Protein AF-A0AA85KMZ8-F1 (afdb_monomer_lite)

Radius of gyration: 40.11 Å; chains: 1; bounding box: 88×35×153 Å

Secondary structure (DSSP, 8-state):
-HHHHHHHHHHHHHHHHHHHHHHHHHHHHHHHHHHHHH--TTSHHHHTTTHHHHHHHHHHHHHHHHHHHHHIIIIIHHHHHHHIIIIITTS-TTSHHHHHHHHHHHHHHHHHT--SSSS-TT-TTTTTHHHHH-HHHHHHHHHS-TT---SS-GGGBPBS-S----S-HHHHHT-GGGBS-HHHHHTSS--TT-S--GGG-S-GGG--S--TTB--S-HHHHHHHHHHHHHHHHHHHHHHHHHHHHHHHHHHHHHHHHHHHHHHHHHHHHHHHHHHHHHHHHHHHHHHHHHHHHTTSSSS----

Sequence (304 aa):
MLVIDLDIKIFSVRNYFEDILLLIWKTYFASVIYIWGWSGCFWILYLQRREPYVIVNTFLSVSVCGYMLLLQLENELPTKFTLALTKYYGVNMSLRRNVDITMTVDEIQFKFKCCGTYGQQSSNSSWYIYRKSSVWYLVTQEKASKSQLQYVPESCCVLKDKYFEFNSFTELQLKSDVFLDREICVGYKSLSARDDIAPRIDNPGYITRSNAYLHEQGCVTVVKQDYRQYAIMLAASGTTALVLSIIGLIISFALLSHIEYQQFIRISTEYGSCNITTNTELSARDNISIISKQTSSSDILVKA

InterPro domains:
  IPR008952 Tetraspanin, EC2 domain superfamily [G3DSA:1.10.1450.10] (71-227)
  IPR018499 Tetraspanin/Peripherin [PF00335] (30-257)

pLDDT: mean 75.41, std 17.16, range [37.25, 96.19]

Organism: Trichobilharzia regenti (NCBI:txid157069)

Structure (mmCIF, N/CA/C/O backbone):
data_AF-A0AA85KMZ8-F1
#
_entry.id   AF-A0AA85KMZ8-F1
#
loop_
_atom_site.group_PDB
_atom_site.id
_atom_site.type_symbol
_atom_site.label_atom_id
_atom_site.label_alt_id
_atom_site.label_comp_id
_atom_site.label_asym_id
_atom_site.label_entity_id
_atom_site.label_seq_id
_atom_site.pdbx_PDB_ins_code
_atom_site.Cartn_x
_atom_site.Cartn_y
_atom_site.Cartn_z
_atom_site.occupancy
_atom_site.B_iso_or_equiv
_atom_site.auth_seq_id
_atom_site.auth_comp_id
_atom_site.auth_asym_id
_atom_site.auth_atom_id
_atom_site.pdbx_PDB_model_num
ATOM 1 N N . MET A 1 1 ? 14.773 1.326 5.015 1.00 39.34 1 MET A N 1
ATOM 2 C CA . MET A 1 1 ? 14.153 0.903 6.285 1.00 39.34 1 MET A CA 1
ATOM 3 C C . MET A 1 1 ? 12.666 1.239 6.307 1.00 39.34 1 MET A C 1
ATOM 5 O O . MET A 1 1 ? 11.893 0.316 6.432 1.00 39.34 1 MET A O 1
ATOM 9 N N . LEU A 1 2 ? 12.244 2.485 6.047 1.00 39.34 2 LEU A N 1
ATOM 10 C CA . LEU A 1 2 ? 10.821 2.889 6.073 1.00 39.34 2 LEU A CA 1
ATOM 11 C C . LEU A 1 2 ? 9.892 2.295 4.991 1.00 39.34 2 LEU A C 1
ATOM 13 O O . LEU A 1 2 ? 8.707 2.173 5.249 1.00 39.34 2 LEU A O 1
ATOM 17 N N . VAL A 1 3 ? 10.385 1.949 3.795 1.00 39.00 3 VAL A N 1
ATOM 18 C CA . VAL A 1 3 ? 9.547 1.327 2.740 1.00 39.00 3 VAL A CA 1
ATOM 19 C C . VAL A 1 3 ? 9.343 -0.172 3.005 1.00 39.00 3 VAL A C 1
ATOM 21 O O . VAL A 1 3 ? 8.240 -0.671 2.862 1.00 39.00 3 VAL A O 1
ATOM 24 N N . ILE A 1 4 ? 10.380 -0.844 3.515 1.00 44.09 4 ILE A N 1
ATOM 25 C CA . ILE A 1 4 ? 10.328 -2.235 4.002 1.00 44.09 4 ILE A CA 1
ATOM 26 C C . ILE A 1 4 ? 9.400 -2.334 5.223 1.00 44.09 4 ILE A C 1
ATOM 28 O O . ILE A 1 4 ? 8.631 -3.275 5.359 1.00 44.09 4 ILE A O 1
ATOM 32 N N . ASP A 1 5 ? 9.431 -1.324 6.096 1.00 46.25 5 ASP A N 1
ATOM 33 C CA . ASP A 1 5 ? 8.511 -1.213 7.230 1.00 46.25 5 ASP A CA 1
ATOM 34 C C . ASP A 1 5 ? 7.073 -0.921 6.767 1.00 46.25 5 ASP A C 1
ATOM 36 O O . ASP A 1 5 ? 6.128 -1.315 7.435 1.00 46.25 5 ASP A O 1
ATOM 40 N N . LEU A 1 6 ? 6.885 -0.285 5.602 1.00 46.97 6 LEU A N 1
ATOM 41 C CA . LEU A 1 6 ? 5.566 -0.094 5.001 1.00 46.97 6 LEU A CA 1
ATOM 42 C C . LEU A 1 6 ? 5.000 -1.411 4.471 1.00 46.97 6 LEU A C 1
ATOM 44 O O . LEU A 1 6 ? 3.836 -1.673 4.715 1.00 46.97 6 LEU A O 1
ATOM 48 N N . ASP A 1 7 ? 5.800 -2.247 3.808 1.00 43.62 7 ASP A N 1
ATOM 49 C CA . ASP A 1 7 ? 5.331 -3.548 3.313 1.00 43.62 7 ASP A CA 1
ATOM 50 C C . ASP A 1 7 ? 5.051 -4.518 4.460 1.00 43.62 7 ASP A C 1
ATOM 52 O O . ASP A 1 7 ? 3.959 -5.077 4.541 1.00 43.62 7 ASP A O 1
ATOM 56 N N . ILE A 1 8 ? 5.965 -4.619 5.435 1.00 44.72 8 ILE A N 1
ATOM 57 C CA . ILE A 1 8 ? 5.727 -5.411 6.647 1.00 44.72 8 ILE A CA 1
ATOM 58 C C . ILE A 1 8 ? 4.487 -4.889 7.371 1.00 44.72 8 ILE A C 1
ATOM 60 O O . ILE A 1 8 ? 3.654 -5.695 7.767 1.00 44.72 8 ILE A O 1
ATOM 64 N N . LYS A 1 9 ? 4.293 -3.570 7.503 1.00 45.50 9 LYS A N 1
ATOM 65 C CA . LYS A 1 9 ? 3.089 -3.034 8.150 1.00 45.50 9 LYS A CA 1
ATOM 66 C C . LYS A 1 9 ? 1.837 -3.209 7.305 1.00 45.50 9 LYS A C 1
ATOM 68 O O . LYS A 1 9 ? 0.819 -3.520 7.884 1.00 45.50 9 LYS A O 1
ATOM 73 N N . ILE A 1 10 ? 1.855 -3.063 5.986 1.00 48.31 10 ILE A N 1
ATOM 74 C CA . ILE A 1 10 ? 0.646 -3.106 5.143 1.00 48.31 10 ILE A CA 1
ATOM 75 C C . ILE A 1 10 ? 0.173 -4.549 4.907 1.00 48.31 10 ILE A C 1
ATOM 77 O O . ILE A 1 10 ? -1.033 -4.820 4.937 1.00 48.31 10 ILE A O 1
ATOM 81 N N . PHE A 1 11 ? 1.103 -5.487 4.708 1.00 45.50 11 PHE A N 1
ATOM 82 C CA . 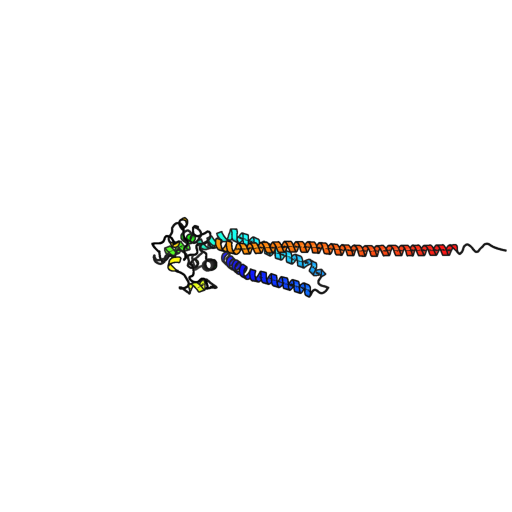PHE A 1 11 ? 0.793 -6.913 4.574 1.00 45.50 11 PHE A CA 1
ATOM 83 C C . PHE A 1 11 ? 0.483 -7.561 5.918 1.00 45.50 11 PHE A C 1
ATOM 85 O O . PHE A 1 11 ? -0.479 -8.329 5.996 1.00 45.50 11 PHE A O 1
ATOM 92 N N . SER A 1 12 ? 1.239 -7.208 6.968 1.00 42.06 12 SER A N 1
ATOM 93 C CA . SER A 1 12 ? 0.866 -7.581 8.331 1.00 42.06 12 SER A CA 1
ATOM 94 C C . SER A 1 12 ? -0.510 -7.010 8.616 1.00 42.06 12 SER A C 1
ATOM 96 O O . SER A 1 12 ? -1.412 -7.790 8.832 1.00 42.06 12 SER A O 1
ATOM 98 N N . VAL A 1 13 ? -0.770 -5.712 8.444 1.00 45.19 13 VAL A N 1
ATOM 99 C CA . VAL A 1 13 ? -2.080 -5.119 8.761 1.00 45.19 13 VAL A CA 1
ATOM 100 C C . VAL A 1 13 ? -3.246 -5.824 8.074 1.00 45.19 13 VAL A C 1
ATOM 102 O O . VAL A 1 13 ? -4.264 -5.939 8.723 1.00 45.19 13 VAL A O 1
ATOM 105 N N . ARG A 1 14 ? -3.163 -6.366 6.851 1.00 49.38 14 ARG A N 1
ATOM 106 C CA . ARG A 1 14 ? -4.312 -7.111 6.291 1.00 49.38 14 ARG A CA 1
ATOM 107 C C . ARG A 1 14 ? -4.566 -8.449 7.003 1.00 49.38 14 ARG A C 1
ATOM 109 O O . ARG A 1 14 ? -5.669 -8.657 7.500 1.00 49.38 14 ARG A O 1
ATOM 116 N N . ASN A 1 15 ? -3.569 -9.332 7.068 1.00 49.62 15 ASN A N 1
ATOM 117 C CA . ASN A 1 15 ? -3.735 -10.655 7.694 1.00 49.62 15 ASN A CA 1
ATOM 118 C C . ASN A 1 15 ? -3.855 -10.534 9.217 1.00 49.62 15 ASN A C 1
ATOM 120 O O . ASN A 1 15 ? -4.739 -11.111 9.830 1.00 49.62 15 ASN A O 1
ATOM 124 N N . TYR A 1 16 ? -3.038 -9.672 9.807 1.00 49.75 16 TYR A N 1
ATOM 125 C CA . TYR A 1 16 ? -3.076 -9.291 11.208 1.00 49.75 16 TYR A CA 1
ATOM 126 C C . TYR A 1 16 ? -4.366 -8.560 11.566 1.00 49.75 16 TYR A C 1
ATOM 128 O O . TYR A 1 16 ? -4.731 -8.633 12.718 1.00 49.75 16 TYR A O 1
ATOM 136 N N . PHE A 1 17 ? -5.082 -7.876 10.662 1.00 54.28 17 PHE A N 1
ATOM 137 C CA . PHE A 1 17 ? -6.385 -7.272 10.984 1.00 54.28 17 PHE A CA 1
ATOM 138 C C . PHE A 1 17 ? -7.527 -8.270 10.902 1.00 54.28 17 PHE A C 1
ATOM 140 O O . PHE A 1 17 ? -8.372 -8.237 11.780 1.00 54.28 17 PHE A O 1
ATOM 147 N N . GLU A 1 18 ? -7.561 -9.165 9.915 1.00 61.62 18 GLU A N 1
ATOM 148 C CA . GLU A 1 18 ? -8.508 -10.289 9.943 1.00 61.62 18 GLU A CA 1
ATOM 149 C C . GLU A 1 18 ? -8.283 -11.104 11.221 1.00 61.62 18 GLU A C 1
ATOM 151 O O . GLU A 1 18 ? -9.211 -11.294 12.004 1.00 61.62 18 GLU A O 1
ATOM 156 N N . ASP A 1 19 ? -7.029 -11.449 11.518 1.00 63.12 19 ASP A N 1
ATOM 157 C CA . ASP A 1 19 ? -6.680 -12.205 12.713 1.00 63.12 19 ASP A CA 1
ATOM 158 C C . ASP A 1 19 ? -6.923 -11.408 13.992 1.00 63.12 19 ASP A C 1
ATOM 160 O O . ASP A 1 19 ? -7.552 -11.942 14.890 1.00 63.12 19 ASP A O 1
ATOM 164 N N . ILE A 1 20 ? -6.516 -10.139 14.104 1.00 56.16 20 ILE A N 1
ATOM 165 C CA . ILE A 1 20 ? -6.761 -9.310 15.297 1.00 56.16 20 ILE A CA 1
ATOM 166 C C . ILE A 1 20 ? -8.225 -8.995 15.459 1.00 56.16 20 ILE A C 1
ATOM 168 O O . ILE A 1 20 ? -8.686 -8.996 16.585 1.00 56.16 20 ILE A O 1
ATOM 172 N N . LEU A 1 21 ? -8.971 -8.680 14.410 1.00 59.12 21 LEU A N 1
ATOM 173 C CA . LEU A 1 21 ? -10.380 -8.356 14.565 1.00 59.12 21 LEU A CA 1
ATOM 174 C C . LEU A 1 21 ? -11.136 -9.607 14.997 1.00 59.12 21 LEU A C 1
ATOM 176 O O . LEU A 1 21 ? -11.967 -9.528 15.890 1.00 59.12 21 LEU A O 1
ATOM 180 N N . LEU A 1 22 ? -10.767 -10.772 14.469 1.00 68.31 22 LEU A N 1
ATOM 181 C CA . LEU A 1 22 ? -11.322 -12.063 14.855 1.00 68.31 22 LEU A CA 1
ATOM 182 C C . LEU A 1 22 ? -10.814 -12.510 16.238 1.00 68.31 22 LEU A C 1
ATOM 184 O O . LEU A 1 22 ? -11.571 -13.123 16.986 1.00 68.31 22 LEU A O 1
ATOM 188 N N . LEU A 1 23 ? -9.591 -12.145 16.635 1.00 60.50 23 LEU A N 1
ATOM 189 C CA . LEU A 1 23 ? -9.022 -12.400 17.961 1.00 60.50 23 LEU A CA 1
ATOM 190 C C . LEU A 1 23 ? -9.593 -11.444 19.003 1.00 60.50 23 LEU A C 1
ATOM 192 O O . LEU A 1 23 ? -9.930 -11.906 20.076 1.00 60.50 23 LEU A O 1
ATOM 196 N N . ILE A 1 24 ? -9.769 -10.157 18.703 1.00 62.31 24 ILE A N 1
ATOM 197 C CA . ILE A 1 24 ? -10.483 -9.164 19.515 1.00 62.31 24 ILE A CA 1
ATOM 198 C C . ILE A 1 24 ? -11.922 -9.615 19.639 1.00 62.31 24 ILE A C 1
ATOM 200 O O . ILE A 1 24 ? -12.428 -9.660 20.743 1.00 62.31 24 ILE A O 1
ATOM 204 N N . TRP A 1 25 ? -12.580 -10.021 18.558 1.00 71.50 25 TRP A N 1
ATOM 205 C CA . TRP A 1 25 ? -13.963 -10.476 18.627 1.00 71.50 25 TRP A CA 1
ATOM 206 C C . TRP A 1 25 ? -14.083 -11.758 19.456 1.00 71.50 25 TRP A C 1
ATOM 208 O O . TRP A 1 25 ? -14.909 -11.814 20.360 1.00 71.50 25 TRP A O 1
ATOM 218 N N . LYS A 1 26 ? -13.202 -12.747 19.249 1.00 73.00 26 LYS A N 1
ATOM 219 C CA . LYS A 1 26 ? -13.158 -13.984 20.048 1.00 73.00 26 LYS A CA 1
ATOM 220 C C . LYS A 1 26 ? -12.777 -13.739 21.502 1.00 73.00 26 LYS A C 1
ATOM 222 O O . LYS A 1 26 ? -13.412 -14.308 22.375 1.00 73.00 26 LYS A O 1
ATOM 227 N N . THR A 1 27 ? -11.765 -12.925 21.781 1.00 65.88 27 THR A N 1
ATOM 228 C CA . THR A 1 27 ? -11.317 -12.621 23.150 1.00 65.88 27 THR A CA 1
ATOM 229 C C . THR A 1 27 ? -12.291 -11.702 23.858 1.00 65.88 27 THR A C 1
ATOM 231 O O . THR A 1 27 ? -12.509 -11.899 25.041 1.00 65.88 27 THR A O 1
ATOM 234 N N . TYR A 1 28 ? -12.939 -10.765 23.169 1.00 70.19 28 TYR A N 1
ATOM 235 C CA . TYR A 1 28 ? -14.000 -9.922 23.713 1.00 70.19 28 TYR A CA 1
ATOM 236 C C . TYR A 1 28 ? -15.243 -10.754 24.020 1.00 70.19 28 TYR A C 1
ATOM 238 O O . TYR A 1 28 ? -15.715 -10.726 25.147 1.00 70.19 28 TYR A O 1
ATOM 246 N N . PHE A 1 29 ? -15.728 -11.583 23.089 1.00 72.25 29 PHE A N 1
ATOM 247 C CA . PHE A 1 29 ? -16.847 -12.485 23.380 1.00 72.25 29 PHE A CA 1
ATOM 248 C C . PHE A 1 29 ? -16.493 -13.501 24.464 1.00 72.25 29 PHE A C 1
ATOM 250 O O . PHE A 1 29 ? -17.286 -13.705 25.377 1.00 72.25 29 PHE A O 1
ATOM 257 N N . ALA A 1 30 ? -15.304 -14.103 24.417 1.00 67.62 30 ALA A N 1
ATOM 258 C CA . ALA A 1 30 ? -14.873 -15.053 25.433 1.00 67.62 30 ALA A CA 1
ATOM 259 C C . ALA A 1 30 ? -14.700 -14.377 26.794 1.00 67.62 30 ALA A C 1
ATOM 261 O O . ALA A 1 30 ? -15.168 -14.927 27.775 1.00 67.62 30 ALA A O 1
ATOM 262 N N . SER A 1 31 ? -14.099 -13.187 26.878 1.00 63.12 31 SER A N 1
ATOM 263 C CA . SER A 1 31 ? -13.927 -12.461 28.144 1.00 63.12 31 SER A CA 1
ATOM 264 C C . SER A 1 31 ? -15.250 -11.938 28.683 1.00 63.12 31 SER A C 1
ATOM 266 O O . SER A 1 31 ? -15.489 -12.085 29.871 1.00 63.12 31 SER A O 1
ATOM 268 N N . VAL A 1 32 ? -16.158 -11.437 27.845 1.00 65.25 32 VAL A N 1
ATOM 269 C CA . VAL A 1 32 ? -17.518 -11.083 28.271 1.00 65.25 32 VAL A CA 1
ATOM 270 C C . VAL A 1 32 ? -18.244 -12.329 28.786 1.00 65.25 32 VAL A C 1
ATOM 272 O O . VAL A 1 32 ? -18.765 -12.311 29.891 1.00 65.25 32 VAL A O 1
ATOM 275 N N . ILE A 1 33 ? -18.202 -13.460 28.083 1.00 67.88 33 ILE A N 1
ATOM 276 C CA . ILE A 1 33 ? -18.842 -14.702 28.554 1.00 67.88 33 ILE A CA 1
ATOM 277 C C . ILE A 1 33 ? -18.176 -15.232 29.841 1.00 67.88 33 ILE A C 1
ATOM 279 O O . ILE A 1 33 ? -18.868 -15.687 30.750 1.00 67.88 33 ILE A O 1
ATOM 283 N N . TYR A 1 34 ? -16.850 -15.141 29.962 1.00 59.72 34 TYR A N 1
ATOM 284 C CA . TYR A 1 34 ? -16.089 -15.663 31.103 1.00 59.72 34 TYR A CA 1
ATOM 285 C C . TYR A 1 34 ? -16.209 -14.768 32.345 1.00 59.72 34 TYR A C 1
ATOM 287 O O . TYR A 1 34 ? -16.376 -15.269 33.454 1.00 59.72 34 TYR A O 1
ATOM 295 N N . ILE A 1 35 ? -16.202 -13.443 32.177 1.00 58.41 35 ILE A N 1
ATOM 296 C CA . ILE A 1 35 ? -16.390 -12.464 33.261 1.00 58.41 35 ILE A CA 1
ATOM 297 C C . ILE A 1 35 ? -17.826 -12.533 33.792 1.00 58.41 35 ILE A C 1
ATOM 299 O O . ILE A 1 35 ? -18.029 -12.499 35.006 1.00 58.41 35 ILE A O 1
ATOM 303 N N . TRP A 1 36 ? -18.813 -12.713 32.908 1.00 59.94 36 TRP A N 1
ATOM 304 C CA . TRP A 1 36 ? -20.205 -12.918 33.313 1.00 59.94 36 TRP A CA 1
ATOM 305 C C . TRP A 1 36 ? -20.452 -14.312 33.916 1.00 59.94 36 TRP A C 1
ATOM 307 O O . TRP A 1 36 ? -21.369 -14.469 34.717 1.00 59.94 36 TRP A O 1
ATOM 317 N N . GLY A 1 37 ? -19.629 -15.313 33.578 1.00 57.72 37 GLY A N 1
ATOM 318 C CA . GLY A 1 37 ? -19.764 -16.687 34.067 1.00 57.72 37 GLY A CA 1
ATOM 319 C C . GLY A 1 37 ? -19.051 -17.006 35.389 1.00 57.72 37 GLY A C 1
ATOM 320 O O . GLY A 1 37 ? -19.445 -17.966 36.048 1.00 57.72 37 GLY A O 1
ATOM 321 N N . TRP A 1 38 ? -18.015 -16.253 35.789 1.00 54.06 38 TRP A N 1
ATOM 322 C CA . TRP A 1 38 ? -17.114 -16.659 36.890 1.00 54.06 38 TRP A CA 1
ATOM 323 C C . TRP A 1 38 ? -16.875 -15.634 38.009 1.00 54.06 38 TRP A C 1
ATOM 325 O O . TRP A 1 38 ? -16.222 -15.966 39.001 1.00 54.06 38 TRP A O 1
ATOM 335 N N . SER A 1 39 ? -17.391 -14.406 37.921 1.00 47.53 39 SER A N 1
ATOM 336 C CA . SER A 1 39 ? -17.139 -13.402 38.966 1.00 47.53 39 SER A CA 1
ATOM 337 C C . SER A 1 39 ? -18.090 -13.547 40.162 1.00 47.53 39 SER A C 1
ATOM 339 O O . SER A 1 39 ? -19.047 -12.790 40.320 1.00 47.53 39 SER A O 1
ATOM 341 N N . GLY A 1 40 ? -17.779 -14.503 41.040 1.00 53.91 40 GLY A N 1
ATOM 342 C CA . GLY A 1 40 ? -18.314 -14.588 42.400 1.00 53.91 40 GLY A CA 1
ATOM 343 C C . GLY A 1 40 ? -18.005 -13.340 43.247 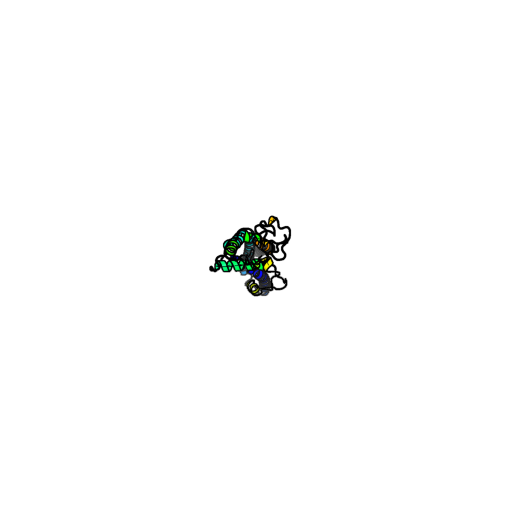1.00 53.91 40 GLY A C 1
ATOM 344 O O . GLY A 1 40 ? -17.026 -12.627 43.026 1.00 53.91 40 GLY A O 1
ATOM 345 N N . CYS A 1 41 ? -18.871 -13.098 44.233 1.00 55.28 41 CYS A N 1
ATOM 346 C CA . CYS A 1 41 ? -19.182 -11.857 44.961 1.00 55.28 41 CYS A CA 1
ATOM 347 C C . CYS A 1 41 ? -18.066 -10.923 45.494 1.00 55.28 41 CYS A C 1
ATOM 349 O O . CYS A 1 41 ? -18.412 -9.881 46.043 1.00 55.28 41 CYS A O 1
ATOM 351 N N . PHE A 1 42 ? -16.767 -11.214 45.368 1.00 51.12 42 PHE A N 1
ATOM 352 C CA . PHE A 1 42 ? -15.697 -10.409 45.993 1.00 51.12 42 PHE A CA 1
ATOM 353 C C . PHE A 1 42 ? -14.854 -9.564 45.019 1.00 51.12 42 PHE A C 1
ATOM 355 O O . PHE A 1 42 ? -14.227 -8.596 45.442 1.00 51.12 42 PHE A O 1
ATOM 362 N N . TRP A 1 43 ? -14.866 -9.869 43.716 1.00 51.19 43 TRP A N 1
ATOM 363 C CA . TRP A 1 43 ? -14.130 -9.097 42.692 1.00 51.19 43 TRP A CA 1
ATOM 364 C C . TRP A 1 43 ? -14.966 -7.995 42.018 1.00 51.19 43 TRP A C 1
ATOM 366 O O . TRP A 1 43 ? -14.418 -7.095 41.382 1.00 51.19 43 TRP A O 1
ATOM 376 N N . ILE A 1 44 ? -16.284 -8.020 42.232 1.00 54.59 44 ILE A N 1
ATOM 377 C CA . ILE A 1 44 ? -17.273 -7.160 41.572 1.00 54.59 44 ILE A CA 1
ATOM 378 C C . ILE A 1 44 ? -17.009 -5.673 41.856 1.00 54.59 44 ILE A C 1
ATOM 380 O O . ILE A 1 44 ? -16.984 -4.882 40.926 1.00 54.59 44 ILE A O 1
ATOM 384 N N . LEU A 1 45 ? -16.689 -5.282 43.095 1.00 54.34 45 LEU A N 1
ATOM 385 C CA . LEU A 1 45 ? -16.542 -3.861 43.452 1.00 54.34 45 LEU A CA 1
ATOM 386 C C . LEU A 1 45 ? -15.194 -3.233 43.052 1.00 54.34 45 LEU A C 1
ATOM 388 O O . LEU A 1 45 ? -15.147 -2.045 42.733 1.00 54.34 45 LEU A O 1
ATOM 392 N N . TYR A 1 46 ? -14.095 -3.998 43.049 1.00 51.28 46 TYR A N 1
ATOM 393 C CA . TYR A 1 46 ? -12.767 -3.460 42.709 1.00 51.28 46 TYR A CA 1
ATOM 394 C C . TYR A 1 46 ? -12.530 -3.425 41.190 1.00 51.28 46 TYR A C 1
ATOM 396 O O . TYR A 1 46 ? -11.898 -2.496 40.681 1.00 51.28 46 TYR A O 1
ATOM 404 N N . LEU A 1 47 ? -13.092 -4.386 40.448 1.00 51.62 47 LEU A N 1
ATOM 405 C CA . LEU A 1 47 ? -13.021 -4.394 38.987 1.00 51.62 47 LEU A CA 1
ATOM 406 C C . LEU A 1 47 ? -13.982 -3.419 38.306 1.00 51.62 47 LEU A C 1
ATOM 408 O O . LEU A 1 47 ? -13.612 -2.858 37.271 1.00 51.62 47 LEU A O 1
ATOM 412 N N . GLN A 1 48 ? -15.170 -3.155 38.872 1.00 58.09 48 GLN A N 1
ATOM 413 C CA . GLN A 1 48 ? -16.163 -2.278 38.225 1.00 58.09 48 GLN A CA 1
ATOM 414 C C . GLN A 1 48 ? -15.627 -0.874 37.922 1.00 58.09 48 GLN A C 1
ATOM 416 O O . GLN A 1 48 ? -16.145 -0.191 37.040 1.00 58.09 48 GLN A O 1
ATOM 421 N N . ARG A 1 49 ? -14.572 -0.441 38.626 1.00 65.38 49 ARG A N 1
ATOM 422 C CA . ARG A 1 49 ? -13.985 0.889 38.459 1.00 65.38 49 ARG A CA 1
ATOM 423 C C . ARG A 1 49 ? -12.872 0.973 37.408 1.00 65.38 49 ARG A C 1
ATOM 425 O O . ARG A 1 49 ? -12.652 2.067 36.900 1.00 65.38 49 ARG A O 1
ATOM 432 N N . ARG A 1 50 ? -12.150 -0.111 37.080 1.00 68.88 50 ARG A N 1
ATOM 433 C CA . ARG A 1 50 ? -10.977 -0.051 36.170 1.00 68.88 50 ARG A CA 1
ATOM 434 C C . ARG A 1 50 ? -11.239 -0.557 34.755 1.00 68.88 50 ARG A C 1
ATOM 436 O O . ARG A 1 50 ? -10.691 0.018 33.817 1.00 68.88 50 ARG A O 1
ATOM 443 N N . GLU A 1 51 ? -12.087 -1.565 34.595 1.00 73.50 51 GLU A N 1
ATOM 444 C CA . GLU A 1 51 ? -12.364 -2.196 33.297 1.00 73.50 51 GLU A CA 1
ATOM 445 C C . GLU A 1 51 ? -12.811 -1.226 32.183 1.00 73.50 51 GLU A C 1
ATOM 447 O O . GLU A 1 51 ? -12.247 -1.273 31.085 1.00 73.50 51 GLU A O 1
ATOM 452 N N . PRO A 1 52 ? -13.739 -0.273 32.410 1.00 76.38 52 PRO A N 1
ATOM 453 C CA . PRO A 1 52 ? -14.239 0.527 31.296 1.00 76.38 52 PRO A CA 1
ATOM 454 C C . PRO A 1 52 ? -13.212 1.541 30.769 1.00 76.38 52 PRO A C 1
ATOM 456 O O . PRO A 1 52 ? -13.257 1.905 29.595 1.00 76.38 52 PRO A O 1
ATOM 459 N N . TYR A 1 53 ? -12.245 1.961 31.592 1.00 80.62 53 TYR A N 1
ATOM 460 C CA . TYR A 1 53 ? -11.156 2.836 31.145 1.00 80.62 53 TYR A CA 1
ATOM 461 C C . TYR A 1 53 ? -10.208 2.122 30.182 1.00 80.62 53 TYR A C 1
ATOM 463 O O . TYR A 1 53 ? -9.744 2.726 29.214 1.00 80.62 53 TYR A O 1
ATOM 471 N N . VAL A 1 54 ? -9.927 0.839 30.426 1.00 83.06 54 VAL A N 1
ATOM 472 C CA . VAL A 1 54 ? -9.087 0.029 29.532 1.00 83.06 54 VAL A CA 1
ATOM 473 C C . VAL A 1 54 ? -9.771 -0.101 28.174 1.00 83.06 54 VAL A C 1
ATOM 475 O O . VAL A 1 54 ? -9.153 0.174 27.146 1.00 83.06 54 VAL A O 1
ATOM 478 N N . ILE A 1 55 ? -11.070 -0.406 28.176 1.00 83.06 55 ILE A N 1
ATOM 479 C CA . ILE A 1 55 ? -11.874 -0.540 26.958 1.00 83.06 55 ILE A CA 1
ATOM 480 C C . ILE A 1 55 ? -11.863 0.764 26.145 1.00 83.06 55 ILE A C 1
ATOM 482 O O . ILE A 1 55 ? -11.506 0.748 24.965 1.00 83.06 55 ILE A O 1
ATOM 486 N N . VAL A 1 56 ? -12.157 1.909 26.769 1.00 86.94 56 VAL A N 1
ATOM 487 C CA . VAL A 1 56 ? -12.148 3.209 26.075 1.00 86.94 56 VAL A CA 1
ATOM 488 C C . VAL A 1 56 ? -10.771 3.524 25.480 1.00 86.94 56 VAL A C 1
ATOM 490 O O . VAL A 1 56 ? -10.692 3.928 24.320 1.00 86.94 56 VAL A O 1
ATOM 493 N N . ASN A 1 57 ? -9.683 3.288 26.220 1.00 87.00 57 ASN A N 1
ATOM 494 C CA . ASN A 1 57 ? -8.325 3.538 25.725 1.00 87.00 57 ASN A CA 1
ATOM 495 C C . ASN A 1 57 ? -7.951 2.642 24.533 1.00 87.00 57 ASN A C 1
ATOM 497 O O . ASN A 1 57 ? -7.303 3.109 23.591 1.00 87.00 57 ASN A O 1
ATOM 501 N N . THR A 1 58 ? -8.370 1.372 24.538 1.00 86.25 58 THR A N 1
ATOM 502 C CA . THR A 1 58 ? -8.137 0.471 23.396 1.00 86.25 58 THR A CA 1
ATOM 503 C C . THR A 1 58 ? -8.881 0.934 22.146 1.00 86.25 58 THR A C 1
ATOM 505 O O . THR A 1 58 ? -8.257 1.064 21.092 1.00 86.25 58 THR A O 1
ATOM 508 N N . PHE A 1 59 ? -10.168 1.289 22.252 1.00 87.06 59 PHE A N 1
ATOM 509 C CA . PHE A 1 59 ? -10.930 1.793 21.104 1.00 87.06 59 PHE A CA 1
ATOM 510 C C . PHE A 1 59 ? -10.411 3.141 20.602 1.00 87.06 59 PHE A C 1
ATOM 512 O O . PHE A 1 59 ? -10.339 3.356 19.390 1.00 87.06 59 PHE A O 1
ATOM 519 N N . LEU A 1 60 ? -9.975 4.019 21.509 1.00 89.56 60 LEU A N 1
ATOM 520 C CA . LEU A 1 60 ? -9.338 5.280 21.142 1.00 89.56 60 LEU A CA 1
ATOM 521 C C . LEU A 1 60 ? -8.034 5.039 20.369 1.00 89.56 60 LEU A C 1
ATOM 523 O O . LEU A 1 60 ? -7.820 5.658 19.330 1.00 89.56 60 LEU A O 1
ATOM 527 N N . SER A 1 61 ? -7.208 4.090 20.815 1.00 87.56 61 SER A N 1
ATOM 528 C CA . SER A 1 61 ? -5.961 3.720 20.128 1.00 87.56 61 SER A CA 1
ATOM 529 C C . SER A 1 61 ? -6.228 3.174 18.726 1.00 87.56 61 SER A C 1
ATOM 531 O O . SER A 1 61 ? -5.590 3.607 17.770 1.00 87.56 61 SER A O 1
ATOM 533 N N . VAL A 1 62 ? -7.204 2.270 18.580 1.00 85.25 62 VAL A N 1
ATOM 534 C CA . VAL A 1 62 ? -7.601 1.718 17.272 1.00 85.25 62 VAL A CA 1
ATOM 535 C C . VAL A 1 62 ? -8.100 2.824 16.341 1.00 85.25 62 VAL A C 1
ATOM 537 O O . VAL A 1 62 ? -7.663 2.895 15.194 1.00 85.25 62 VAL A O 1
ATOM 540 N N . SER A 1 63 ? -8.955 3.724 16.837 1.00 88.00 63 SER A N 1
ATOM 541 C CA . SER A 1 63 ? -9.460 4.857 16.056 1.00 88.00 63 SER A CA 1
ATOM 542 C C . SER A 1 63 ? -8.318 5.766 15.582 1.00 88.00 63 SER A C 1
ATOM 544 O O . SER A 1 63 ? -8.183 6.007 14.380 1.00 88.00 63 SER A O 1
ATOM 546 N N . VAL A 1 64 ? -7.421 6.181 16.487 1.00 89.81 64 VAL A N 1
ATOM 547 C CA . VAL A 1 64 ? -6.248 7.012 16.156 1.00 89.81 64 VAL A CA 1
ATOM 548 C C . VAL A 1 64 ? -5.340 6.321 15.136 1.00 89.81 64 VAL A C 1
ATOM 550 O O . VAL A 1 64 ? -4.915 6.958 14.172 1.00 89.81 64 VAL A O 1
ATOM 553 N N . CYS A 1 65 ? -5.079 5.021 15.296 1.00 85.00 65 CYS A N 1
ATOM 554 C CA . CYS A 1 65 ? -4.305 4.238 14.334 1.00 85.00 65 CYS A CA 1
ATOM 555 C C . CYS A 1 65 ? -4.963 4.213 12.946 1.00 85.00 65 CYS A C 1
ATOM 557 O O . CYS A 1 65 ? -4.264 4.378 11.946 1.00 85.00 65 CYS A O 1
ATOM 559 N N . GLY A 1 66 ? -6.290 4.070 12.867 1.00 84.62 66 GLY A N 1
ATOM 560 C CA . GLY A 1 66 ? -7.030 4.123 11.601 1.00 84.62 66 GLY A CA 1
ATOM 561 C C . GLY A 1 66 ? -6.903 5.462 10.884 1.00 84.62 66 GLY A C 1
ATOM 562 O O . GLY A 1 66 ? -6.614 5.499 9.686 1.00 84.62 66 GLY A O 1
ATOM 563 N N . TYR A 1 67 ? -7.032 6.567 11.618 1.00 88.75 67 TYR A N 1
ATOM 564 C CA . TYR A 1 67 ? -6.834 7.905 11.055 1.00 88.75 67 TYR A CA 1
ATOM 565 C C . TYR A 1 67 ? -5.384 8.158 10.629 1.00 88.75 67 TYR A C 1
ATOM 567 O O . TYR A 1 67 ? -5.149 8.692 9.545 1.00 88.75 67 TYR A O 1
ATOM 575 N N . MET A 1 68 ? -4.402 7.744 11.434 1.00 87.81 68 MET A N 1
ATOM 576 C CA . MET A 1 68 ? -2.985 7.866 11.071 1.00 87.81 68 MET A CA 1
ATOM 577 C C . MET A 1 68 ? -2.650 7.072 9.806 1.00 87.81 68 MET A C 1
ATOM 579 O O . MET A 1 68 ? -1.929 7.573 8.942 1.00 87.81 68 MET A O 1
ATOM 583 N N . LEU A 1 69 ? -3.212 5.870 9.658 1.00 84.75 69 LEU A N 1
ATOM 584 C CA . LEU A 1 69 ? -3.052 5.059 8.455 1.00 84.75 69 LEU A CA 1
ATOM 585 C C . LEU A 1 69 ? -3.613 5.778 7.218 1.00 84.75 69 LEU A C 1
ATOM 587 O O . LEU A 1 69 ? -2.926 5.856 6.200 1.00 84.75 69 LEU A O 1
ATOM 591 N N . LEU A 1 70 ? -4.812 6.369 7.312 1.00 87.25 70 LEU A N 1
ATOM 592 C CA . LEU A 1 70 ? -5.392 7.173 6.225 1.00 87.25 70 LEU A CA 1
ATOM 593 C C . LEU A 1 70 ? -4.467 8.323 5.807 1.00 87.25 70 LEU A C 1
ATOM 595 O O . LEU A 1 70 ? -4.210 8.504 4.616 1.00 87.25 70 LEU A O 1
ATOM 599 N N . LEU A 1 71 ? -3.921 9.060 6.779 1.00 88.62 71 LEU A N 1
ATOM 600 C CA . LEU A 1 71 ? -3.011 10.178 6.518 1.00 88.62 71 LEU A CA 1
ATOM 601 C C . LEU A 1 71 ? -1.710 9.726 5.845 1.00 88.62 71 LEU A C 1
ATOM 603 O O . LEU A 1 71 ? -1.242 10.380 4.908 1.00 88.62 71 LEU A O 1
ATOM 607 N N . GLN A 1 72 ? -1.134 8.606 6.287 1.00 86.50 72 GLN A N 1
ATOM 608 C CA . GLN A 1 72 ? 0.084 8.055 5.689 1.00 86.50 72 GLN A CA 1
ATOM 609 C C . GLN A 1 72 ? -0.146 7.583 4.249 1.00 86.50 72 GLN A C 1
ATOM 611 O O . GLN A 1 72 ? 0.682 7.872 3.378 1.00 86.50 72 GLN A O 1
ATOM 616 N N . LEU A 1 73 ? -1.271 6.912 3.975 1.00 86.88 73 LEU A N 1
ATOM 617 C CA . LEU A 1 73 ? -1.631 6.503 2.614 1.00 86.88 73 LEU A CA 1
ATOM 618 C C . LEU A 1 73 ? -1.855 7.698 1.682 1.00 86.88 73 LEU A C 1
ATOM 620 O O . LEU A 1 73 ? -1.545 7.617 0.494 1.00 86.88 73 LEU A O 1
ATOM 624 N N . GLU A 1 74 ? -2.408 8.795 2.195 1.00 89.25 74 GLU A N 1
ATOM 625 C CA . GLU A 1 74 ? -2.739 9.958 1.377 1.00 89.25 74 GLU A CA 1
ATOM 626 C C . GLU A 1 74 ? -1.527 10.845 1.079 1.00 89.25 74 GLU A C 1
ATOM 628 O O . GLU A 1 74 ? -1.340 11.245 -0.071 1.00 89.25 74 GLU A O 1
ATOM 633 N N . ASN A 1 75 ? -0.688 11.109 2.084 1.00 88.56 75 ASN A N 1
ATOM 634 C CA . ASN A 1 75 ? 0.340 12.148 1.993 1.00 88.56 75 ASN A CA 1
ATOM 635 C C . ASN A 1 75 ? 1.762 11.594 1.820 1.00 88.56 75 ASN A C 1
ATOM 637 O O . ASN A 1 75 ? 2.582 12.185 1.114 1.00 88.56 75 ASN A O 1
ATOM 641 N N . GLU A 1 76 ? 2.082 10.460 2.447 1.00 89.38 76 GLU A N 1
ATOM 642 C CA . GLU A 1 76 ? 3.460 9.954 2.490 1.00 89.38 76 GLU A CA 1
ATOM 643 C C . GLU A 1 76 ? 3.734 8.856 1.465 1.00 89.38 76 GLU A C 1
ATOM 645 O O . GLU A 1 76 ? 4.816 8.817 0.873 1.00 89.38 76 GLU A O 1
ATOM 650 N N . LEU A 1 77 ? 2.769 7.963 1.239 1.00 90.06 77 LEU A N 1
ATOM 651 C CA . LEU A 1 77 ? 2.928 6.844 0.313 1.00 90.06 77 LEU A CA 1
ATOM 652 C C . LEU A 1 77 ? 3.305 7.301 -1.113 1.00 90.06 77 LEU A C 1
ATOM 654 O O . LEU A 1 77 ? 4.281 6.765 -1.645 1.00 90.06 77 LEU A O 1
ATOM 658 N N . PRO A 1 78 ? 2.646 8.308 -1.731 1.00 91.38 78 PRO A N 1
ATOM 659 C CA . PRO A 1 78 ? 2.975 8.715 -3.098 1.00 91.38 78 PRO A CA 1
ATOM 660 C C . PRO A 1 78 ? 4.416 9.208 -3.254 1.00 91.38 78 PRO A C 1
ATOM 662 O O . PRO A 1 78 ? 5.103 8.852 -4.216 1.00 91.38 78 PRO A O 1
ATOM 665 N N . THR A 1 79 ? 4.890 10.012 -2.301 1.00 92.38 79 THR A N 1
ATOM 666 C CA . THR A 1 79 ? 6.221 10.632 -2.353 1.00 92.38 79 THR A CA 1
ATOM 667 C C . THR A 1 79 ? 7.316 9.601 -2.099 1.00 92.38 79 THR A C 1
ATOM 669 O O . THR A 1 79 ? 8.275 9.513 -2.872 1.00 92.38 79 THR A O 1
ATOM 672 N N . LYS A 1 80 ? 7.144 8.757 -1.075 1.00 92.62 80 LYS A N 1
ATOM 673 C CA . LYS A 1 80 ? 8.099 7.695 -0.730 1.00 92.62 80 LYS A CA 1
ATOM 674 C C . LYS A 1 80 ? 8.189 6.628 -1.817 1.00 92.62 80 LYS A C 1
ATOM 676 O O . LYS A 1 80 ? 9.299 6.230 -2.170 1.00 92.62 80 LYS A O 1
ATOM 681 N N . PHE A 1 81 ? 7.056 6.206 -2.380 1.00 93.88 81 PHE A N 1
ATOM 682 C CA . PHE A 1 81 ? 7.037 5.207 -3.448 1.00 93.88 81 PHE A CA 1
ATOM 683 C C . PHE A 1 81 ? 7.656 5.754 -4.741 1.00 93.88 81 PHE A C 1
ATOM 685 O O . PHE A 1 81 ? 8.472 5.085 -5.368 1.00 93.88 81 PHE A O 1
ATOM 692 N N . THR A 1 82 ? 7.372 7.014 -5.093 1.00 95.31 82 THR A N 1
ATOM 693 C CA . THR A 1 82 ? 8.010 7.667 -6.249 1.00 95.31 82 THR A CA 1
ATOM 694 C C . THR A 1 82 ? 9.522 7.761 -6.090 1.00 95.31 82 THR A C 1
ATOM 696 O O . THR A 1 82 ? 10.260 7.467 -7.031 1.00 95.31 82 THR A O 1
ATOM 699 N N . LEU A 1 83 ? 10.007 8.118 -4.899 1.00 94.81 83 LEU A N 1
ATOM 700 C CA . LEU A 1 83 ? 11.439 8.150 -4.614 1.00 94.81 83 LEU A CA 1
ATOM 701 C C . LEU A 1 83 ? 12.072 6.750 -4.696 1.00 94.81 83 LEU A C 1
ATOM 703 O O . LEU A 1 83 ? 13.147 6.605 -5.277 1.00 94.81 83 LEU A O 1
ATOM 707 N N . ALA A 1 84 ? 11.414 5.728 -4.139 1.00 94.75 84 ALA A N 1
ATOM 708 C CA . ALA A 1 84 ? 11.862 4.338 -4.223 1.00 94.75 84 ALA A CA 1
ATOM 709 C C . ALA A 1 84 ? 12.035 3.897 -5.683 1.00 94.75 84 ALA A C 1
ATOM 711 O O . ALA A 1 84 ? 13.104 3.412 -6.057 1.00 94.75 84 ALA A O 1
ATOM 712 N N . LEU A 1 85 ? 11.027 4.166 -6.513 1.00 95.31 85 LEU A N 1
ATOM 713 C CA . LEU A 1 85 ? 10.988 3.770 -7.917 1.00 95.31 85 LEU A CA 1
ATOM 714 C C . LEU A 1 85 ? 12.001 4.511 -8.800 1.00 95.31 85 LEU A C 1
ATOM 716 O O . LEU A 1 85 ? 12.632 3.929 -9.679 1.00 95.31 85 LEU A O 1
ATOM 720 N N . THR A 1 86 ? 12.136 5.822 -8.599 1.00 96.19 86 THR A N 1
ATOM 721 C CA . THR A 1 86 ? 12.957 6.664 -9.480 1.00 96.19 86 THR A CA 1
ATOM 722 C C . THR A 1 86 ? 14.440 6.600 -9.132 1.00 96.19 86 THR A C 1
ATOM 724 O O . THR A 1 86 ? 15.277 6.662 -10.030 1.00 96.19 86 THR A O 1
ATOM 727 N N . LYS A 1 87 ? 14.781 6.460 -7.844 1.00 95.81 87 LYS A N 1
ATOM 728 C CA . LYS A 1 87 ? 16.163 6.597 -7.362 1.00 95.81 87 LYS A CA 1
ATOM 729 C C . LYS A 1 87 ? 16.830 5.282 -6.961 1.00 95.81 87 LYS A C 1
ATOM 731 O O . LYS A 1 87 ? 18.047 5.177 -7.096 1.00 95.81 87 LYS A O 1
ATOM 736 N N . TYR A 1 88 ? 16.077 4.326 -6.417 1.00 95.12 88 TYR A N 1
ATOM 737 C CA . TYR A 1 88 ? 16.658 3.161 -5.734 1.00 95.12 88 TYR A CA 1
ATOM 738 C C . TYR A 1 88 ? 16.377 1.831 -6.427 1.00 95.12 88 TYR A C 1
ATOM 740 O O . TYR A 1 88 ? 17.232 0.949 -6.388 1.00 95.12 88 TYR A O 1
ATOM 748 N N . TYR A 1 89 ? 15.210 1.696 -7.051 1.00 95.31 89 TYR A N 1
ATOM 749 C CA . TYR A 1 89 ? 14.808 0.495 -7.775 1.00 95.31 89 TYR A CA 1
ATOM 750 C C . TYR A 1 89 ? 15.868 0.085 -8.798 1.00 95.31 89 TYR A C 1
ATOM 752 O O . TYR A 1 89 ? 16.257 0.918 -9.605 1.00 95.31 89 TYR A O 1
ATOM 760 N N . GLY A 1 90 ? 16.361 -1.156 -8.750 1.00 92.25 90 GLY A N 1
ATOM 761 C CA . GLY A 1 90 ? 17.311 -1.724 -9.715 1.00 92.25 90 GLY A CA 1
ATOM 762 C C . GLY A 1 90 ? 18.671 -1.013 -9.825 1.00 92.25 90 GLY A C 1
ATOM 763 O O . GLY A 1 90 ? 19.486 -1.362 -10.680 1.00 92.25 90 GLY A O 1
ATOM 764 N N . VAL A 1 91 ? 18.947 -0.016 -8.979 1.00 93.12 91 VAL A N 1
ATOM 765 C CA . VAL A 1 91 ? 20.182 0.778 -9.008 1.00 93.12 91 VAL A CA 1
ATOM 766 C C . VAL A 1 91 ? 21.139 0.262 -7.947 1.00 93.12 91 VAL A C 1
ATOM 768 O O . VAL A 1 91 ? 20.771 0.121 -6.787 1.00 93.12 91 VAL A O 1
ATOM 771 N N . ASN A 1 92 ? 22.404 0.054 -8.316 1.00 92.81 92 ASN A N 1
ATOM 772 C CA . ASN A 1 92 ? 23.468 -0.362 -7.397 1.00 92.81 92 ASN A CA 1
ATOM 773 C C . ASN A 1 92 ? 23.054 -1.536 -6.483 1.00 92.81 92 ASN A C 1
ATOM 775 O O . ASN A 1 92 ? 23.041 -1.423 -5.256 1.00 92.81 92 ASN A O 1
ATOM 779 N N . MET A 1 93 ? 22.739 -2.674 -7.105 1.00 93.00 93 MET A N 1
ATOM 780 C CA . MET A 1 93 ? 22.299 -3.903 -6.427 1.00 93.00 93 MET A CA 1
ATOM 781 C C . MET A 1 93 ? 23.365 -4.534 -5.509 1.00 93.00 93 MET A C 1
ATOM 783 O O . MET A 1 93 ? 23.092 -5.530 -4.853 1.00 93.00 93 MET A O 1
ATOM 787 N N . SER A 1 94 ? 24.568 -3.952 -5.413 1.00 95.31 94 SER A N 1
ATOM 788 C CA . SER A 1 94 ? 25.550 -4.328 -4.385 1.00 95.31 94 SER A CA 1
ATOM 789 C C . SER A 1 94 ? 25.124 -3.883 -2.978 1.00 95.31 94 SER A C 1
ATOM 791 O O . SER A 1 94 ? 25.534 -4.473 -1.978 1.00 95.31 94 SER A O 1
ATOM 793 N N . LEU A 1 95 ? 24.275 -2.852 -2.881 1.00 93.69 95 LEU A N 1
ATOM 794 C CA . LEU A 1 95 ? 23.762 -2.346 -1.615 1.00 93.69 95 LEU A CA 1
ATOM 795 C C . LEU A 1 95 ? 22.491 -3.098 -1.219 1.00 93.69 95 LEU A C 1
ATO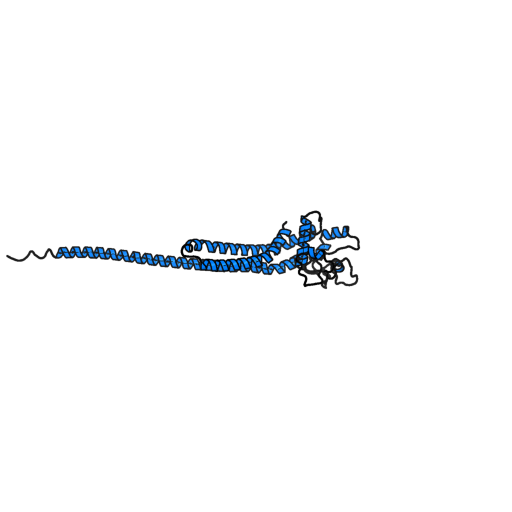M 797 O O . LEU A 1 95 ? 21.454 -2.946 -1.865 1.00 93.69 95 LEU A O 1
ATOM 801 N N . ARG A 1 96 ? 22.532 -3.802 -0.079 1.00 91.00 96 ARG A N 1
ATOM 802 C CA . ARG A 1 96 ? 21.384 -4.549 0.477 1.00 91.00 96 ARG A CA 1
ATOM 803 C C . ARG A 1 96 ? 20.087 -3.735 0.509 1.00 91.00 96 ARG A C 1
ATOM 805 O O . ARG A 1 96 ? 19.042 -4.223 0.118 1.00 91.00 96 ARG A O 1
ATOM 812 N N . ARG A 1 97 ? 20.165 -2.455 0.885 1.00 89.81 97 ARG A N 1
ATOM 813 C CA . ARG A 1 97 ? 19.001 -1.554 0.918 1.00 89.81 97 ARG A CA 1
ATOM 814 C C . ARG A 1 97 ? 18.292 -1.448 -0.438 1.00 89.81 97 ARG A C 1
ATOM 816 O O . ARG A 1 97 ? 17.070 -1.372 -0.462 1.00 89.81 97 ARG A O 1
ATOM 823 N N . ASN A 1 98 ? 19.043 -1.381 -1.534 1.00 91.88 98 ASN A N 1
ATOM 824 C CA . ASN A 1 98 ? 18.467 -1.229 -2.867 1.00 91.88 98 ASN A CA 1
ATOM 825 C C . ASN A 1 98 ? 17.896 -2.557 -3.364 1.00 91.88 98 ASN A C 1
ATOM 827 O O . ASN A 1 98 ? 16.852 -2.549 -4.009 1.00 91.88 98 ASN A O 1
ATOM 831 N N . VAL A 1 99 ? 18.522 -3.679 -2.993 1.00 93.12 99 VAL A N 1
ATOM 832 C CA . VAL A 1 99 ? 17.969 -5.023 -3.214 1.00 93.12 99 VAL A CA 1
ATOM 833 C C . VAL A 1 99 ? 16.612 -5.150 -2.528 1.00 93.12 99 VAL A C 1
ATOM 835 O O . VAL A 1 99 ? 15.624 -5.419 -3.202 1.00 93.12 99 VAL A O 1
ATOM 838 N N . ASP A 1 100 ? 16.543 -4.842 -1.229 1.00 91.56 100 ASP A N 1
ATOM 839 C CA . ASP A 1 100 ? 15.302 -4.933 -0.454 1.00 91.56 100 ASP A CA 1
ATOM 840 C C . ASP A 1 100 ? 14.199 -4.035 -1.046 1.00 91.56 100 ASP A C 1
ATOM 842 O O . ASP A 1 100 ? 13.056 -4.461 -1.183 1.00 91.56 100 ASP A O 1
ATOM 846 N N . ILE A 1 101 ? 14.537 -2.796 -1.440 1.00 92.38 101 ILE A N 1
ATOM 847 C CA . ILE A 1 101 ? 13.586 -1.870 -2.083 1.00 92.38 101 ILE A CA 1
ATOM 848 C C . ILE A 1 101 ? 13.113 -2.408 -3.436 1.00 92.38 101 ILE A C 1
ATOM 850 O O . ILE A 1 101 ? 11.934 -2.288 -3.748 1.00 92.38 101 ILE A O 1
ATOM 854 N N . THR A 1 102 ? 14.011 -2.972 -4.240 1.00 93.56 102 THR A N 1
ATOM 855 C CA . THR A 1 102 ? 13.665 -3.516 -5.561 1.00 93.56 102 THR A CA 1
ATOM 856 C C . THR A 1 102 ? 12.709 -4.693 -5.411 1.00 93.56 102 THR A C 1
ATOM 858 O O . THR A 1 102 ? 11.646 -4.675 -6.019 1.00 93.56 102 THR A O 1
ATOM 861 N N . MET A 1 103 ? 13.022 -5.632 -4.512 1.00 91.88 103 MET A N 1
ATOM 862 C CA . MET A 1 103 ? 12.152 -6.771 -4.203 1.00 91.88 103 MET A CA 1
ATOM 863 C C . MET A 1 103 ? 10.775 -6.329 -3.695 1.00 91.88 103 MET A C 1
ATOM 865 O O . MET A 1 103 ? 9.764 -6.815 -4.185 1.00 91.88 103 MET A O 1
ATOM 869 N N . THR A 1 104 ? 10.740 -5.365 -2.770 1.00 91.19 104 THR A N 1
ATOM 870 C CA . THR A 1 104 ? 9.500 -4.762 -2.243 1.00 91.19 104 THR A CA 1
ATOM 871 C C . THR A 1 104 ? 8.655 -4.170 -3.378 1.00 91.19 104 THR A C 1
ATOM 873 O O . THR A 1 104 ? 7.464 -4.434 -3.505 1.00 91.19 104 THR A O 1
ATOM 876 N N . VAL A 1 105 ? 9.266 -3.353 -4.239 1.00 93.62 105 VAL A N 1
ATOM 877 C CA . VAL A 1 105 ? 8.552 -2.715 -5.352 1.00 93.62 105 VAL A CA 1
ATOM 878 C C . VAL A 1 105 ? 8.021 -3.756 -6.335 1.00 93.62 105 VAL A C 1
ATOM 880 O O . VAL A 1 105 ? 6.875 -3.627 -6.765 1.00 93.62 105 VAL A O 1
ATOM 883 N N . ASP A 1 106 ? 8.817 -4.775 -6.660 1.00 93.50 106 ASP A N 1
ATOM 884 C CA . ASP A 1 106 ? 8.399 -5.860 -7.548 1.00 93.50 106 ASP A CA 1
ATOM 885 C C . ASP A 1 106 ? 7.221 -6.644 -6.964 1.00 93.50 106 ASP A C 1
ATOM 887 O O . ASP A 1 106 ? 6.265 -6.942 -7.678 1.00 93.50 106 ASP A O 1
ATOM 891 N N . GLU A 1 107 ? 7.248 -6.925 -5.661 1.00 90.38 107 GLU A N 1
ATOM 892 C CA . GLU A 1 107 ? 6.161 -7.607 -4.962 1.00 90.38 107 GLU A CA 1
ATOM 893 C C . GLU A 1 107 ? 4.876 -6.771 -4.944 1.00 90.38 107 GLU A C 1
ATOM 895 O O . GLU A 1 107 ? 3.801 -7.291 -5.246 1.00 90.38 107 GLU A O 1
ATOM 900 N N . ILE A 1 108 ? 4.975 -5.466 -4.669 1.00 90.81 108 ILE A N 1
ATOM 901 C CA . ILE A 1 108 ? 3.833 -4.542 -4.730 1.00 90.81 108 ILE A CA 1
ATOM 902 C C . ILE A 1 108 ? 3.245 -4.516 -6.146 1.00 90.81 108 ILE A C 1
ATOM 904 O O . ILE A 1 108 ? 2.033 -4.650 -6.315 1.00 90.81 108 ILE A O 1
ATOM 908 N N . GLN A 1 109 ? 4.084 -4.364 -7.170 1.00 93.31 109 GLN A N 1
ATOM 909 C CA . GLN A 1 109 ? 3.647 -4.317 -8.570 1.00 93.31 109 GLN A CA 1
ATOM 910 C C . GLN A 1 109 ? 2.940 -5.592 -8.995 1.00 93.31 109 GLN A C 1
ATOM 912 O O . GLN A 1 109 ? 1.840 -5.547 -9.553 1.00 93.31 109 GLN A O 1
ATOM 917 N N . PHE A 1 110 ? 3.544 -6.718 -8.633 1.00 89.50 110 PHE A N 1
ATOM 918 C CA . PHE A 1 110 ? 3.017 -8.035 -8.905 1.00 89.50 110 PHE A CA 1
ATOM 919 C C . PHE A 1 110 ? 1.668 -8.264 -8.207 1.00 89.50 110 PHE A C 1
ATOM 921 O O . PHE A 1 110 ? 0.667 -8.592 -8.849 1.00 89.50 110 PHE A O 1
ATOM 928 N N . LYS A 1 111 ? 1.613 -8.042 -6.890 1.00 87.62 111 LYS A N 1
ATOM 929 C CA . LYS A 1 111 ? 0.430 -8.327 -6.074 1.00 87.62 111 LYS A CA 1
ATOM 930 C C . LYS A 1 111 ? -0.752 -7.435 -6.431 1.00 87.62 111 LYS A C 1
ATOM 932 O O . LYS A 1 111 ? -1.879 -7.921 -6.533 1.00 87.62 111 LYS A O 1
ATOM 937 N N . PHE A 1 112 ? -0.503 -6.140 -6.609 1.00 90.38 112 PHE A N 1
ATOM 938 C CA . PHE A 1 112 ? -1.548 -5.162 -6.907 1.00 90.38 112 PHE A CA 1
ATOM 939 C C . PHE A 1 112 ? -1.796 -4.989 -8.407 1.00 90.38 112 PHE A C 1
ATOM 941 O O . PHE A 1 112 ? -2.629 -4.166 -8.780 1.00 90.38 112 PHE A O 1
ATOM 948 N N . LYS A 1 113 ? -1.132 -5.774 -9.270 1.00 92.50 113 LYS A N 1
ATOM 949 C CA . LYS A 1 113 ? -1.356 -5.770 -10.726 1.00 92.50 113 LYS A CA 1
ATOM 950 C C . LYS A 1 113 ? -1.281 -4.353 -11.298 1.00 92.50 113 LYS A C 1
ATOM 952 O O . LYS A 1 113 ? -2.183 -3.884 -11.998 1.00 92.50 113 LYS A O 1
ATOM 957 N N . CYS A 1 114 ? -0.211 -3.654 -10.940 1.00 94.06 114 CYS A N 1
ATOM 958 C CA . CYS A 1 114 ? -0.013 -2.234 -11.200 1.00 94.06 114 CYS A CA 1
ATOM 959 C C . CYS A 1 114 ? 1.402 -1.973 -11.731 1.00 94.06 114 CYS A C 1
ATOM 961 O O . CYS A 1 114 ? 2.310 -2.775 -11.530 1.00 94.06 114 CYS A O 1
ATOM 963 N N . CYS A 1 115 ? 1.607 -0.835 -12.394 1.00 94.19 115 CYS A N 1
ATOM 964 C CA . CYS A 1 115 ? 2.927 -0.405 -12.843 1.00 94.19 115 CYS A CA 1
ATOM 965 C C . CYS A 1 115 ? 3.114 1.102 -12.679 1.00 94.19 115 CYS A C 1
ATOM 967 O O . CYS A 1 115 ? 2.268 1.917 -13.054 1.00 94.19 115 CYS A O 1
ATOM 969 N N . GLY A 1 116 ? 4.272 1.484 -12.146 1.00 93.81 116 GLY A N 1
ATOM 970 C CA . GLY A 1 116 ? 4.579 2.877 -11.847 1.00 93.81 116 GLY A CA 1
ATOM 971 C C . GLY A 1 116 ? 3.954 3.370 -10.548 1.00 93.81 116 GLY A C 1
ATOM 972 O O . GLY A 1 116 ? 3.607 2.583 -9.668 1.00 93.81 116 GLY A O 1
ATOM 973 N N . THR A 1 117 ? 3.835 4.688 -10.393 1.00 94.12 117 THR A N 1
ATOM 974 C CA . THR A 1 117 ? 3.478 5.308 -9.111 1.00 94.12 117 THR A CA 1
ATOM 975 C C . THR A 1 117 ? 2.008 5.695 -9.057 1.00 94.12 117 THR A C 1
ATOM 977 O O . THR A 1 117 ? 1.282 5.132 -8.246 1.00 94.12 117 THR A O 1
ATOM 980 N N . TYR A 1 118 ? 1.530 6.606 -9.905 1.00 92.50 118 TYR A N 1
ATOM 981 C CA . TYR A 1 118 ? 0.155 7.112 -9.841 1.00 92.50 118 TYR A CA 1
ATOM 982 C C . TYR A 1 118 ? -0.463 7.427 -11.205 1.00 92.50 118 TYR A C 1
ATOM 984 O O . TYR A 1 118 ? 0.206 7.761 -12.187 1.00 92.50 118 TYR A O 1
ATOM 992 N N . GLY A 1 119 ? -1.793 7.409 -11.217 1.00 88.38 119 GLY A N 1
ATOM 993 C CA . GLY A 1 119 ? -2.612 7.736 -12.375 1.00 88.38 119 GLY A CA 1
ATOM 994 C C . GLY A 1 119 ? -2.967 6.514 -13.215 1.00 88.38 119 GLY A C 1
ATOM 995 O O . GLY A 1 119 ? -2.735 5.371 -12.825 1.00 88.38 119 GLY A O 1
ATOM 996 N N . GLN A 1 120 ? -3.587 6.786 -14.357 1.00 87.62 120 GLN A N 1
ATOM 997 C CA . GLN A 1 120 ? -4.058 5.778 -15.307 1.00 87.62 120 GLN A CA 1
ATOM 998 C C . GLN A 1 120 ? -3.074 5.624 -16.478 1.00 87.62 120 GLN A C 1
ATOM 1000 O O . GLN A 1 120 ? -2.001 6.229 -16.476 1.00 87.62 120 GLN A O 1
ATOM 1005 N N . GLN A 1 121 ? -3.467 4.866 -17.502 1.00 81.81 121 GLN A N 1
ATOM 1006 C CA . GLN A 1 121 ? -2.654 4.535 -18.678 1.00 81.81 121 GLN A CA 1
ATOM 1007 C C . GLN A 1 121 ? -1.979 5.737 -19.363 1.00 81.81 121 GLN A C 1
ATOM 1009 O O . GLN A 1 121 ? -0.836 5.637 -19.803 1.00 81.81 121 GLN A O 1
ATOM 1014 N N . SER A 1 122 ? -2.661 6.886 -19.414 1.00 84.31 122 SER A N 1
ATOM 1015 C CA . SER A 1 122 ? -2.192 8.111 -20.073 1.00 84.31 122 SER A CA 1
ATOM 1016 C C . SER A 1 122 ? -1.383 9.032 -19.153 1.00 84.31 122 SER A C 1
ATOM 1018 O O . SER A 1 122 ? -0.911 10.092 -19.569 1.00 84.31 122 SER A O 1
ATOM 1020 N N . SER A 1 123 ? -1.209 8.644 -17.886 1.00 87.69 123 SER A N 1
ATOM 1021 C CA . SER A 1 123 ? -0.447 9.409 -16.903 1.00 87.69 123 SER A CA 1
ATOM 1022 C C . SER A 1 123 ? 1.053 9.277 -17.144 1.00 87.69 123 SER A C 1
ATOM 1024 O O . SER A 1 123 ? 1.575 8.179 -17.313 1.00 87.69 123 SER A O 1
ATOM 1026 N N . ASN A 1 124 ? 1.773 10.392 -17.013 1.00 89.00 124 ASN A N 1
ATOM 1027 C CA . ASN A 1 124 ? 3.241 10.423 -17.004 1.00 89.00 124 ASN A CA 1
ATOM 1028 C C . ASN A 1 124 ? 3.879 9.648 -15.842 1.00 89.00 124 ASN A C 1
ATOM 1030 O O . ASN A 1 124 ? 5.085 9.405 -15.865 1.00 89.00 124 ASN A O 1
ATOM 1034 N N . SER A 1 125 ? 3.088 9.317 -14.824 1.00 89.38 125 SER A N 1
ATOM 1035 C CA . SER A 1 125 ? 3.556 8.732 -13.568 1.00 89.38 125 SER A CA 1
ATOM 1036 C C . SER A 1 125 ? 3.076 7.297 -13.357 1.00 89.38 125 SER A C 1
ATOM 1038 O O . SER A 1 125 ? 3.341 6.710 -12.311 1.00 89.38 125 SER A O 1
ATOM 1040 N N . SER A 1 126 ? 2.385 6.722 -14.344 1.00 89.12 126 SER A N 1
ATOM 1041 C CA . SER A 1 126 ? 2.103 5.287 -14.407 1.00 89.12 126 SER A CA 1
ATOM 1042 C C . SER A 1 126 ? 3.368 4.546 -14.875 1.00 89.12 126 SER A C 1
ATOM 1044 O O . SER A 1 126 ? 4.479 4.911 -14.489 1.00 89.12 126 SER A O 1
ATOM 1046 N N . TRP A 1 127 ? 3.248 3.541 -15.736 1.00 88.81 127 TRP A N 1
ATOM 1047 C CA . TRP A 1 127 ? 4.372 2.814 -16.324 1.00 88.81 127 TRP A CA 1
ATOM 1048 C C . TRP A 1 127 ? 5.419 3.737 -16.994 1.00 88.81 127 TRP A C 1
ATOM 1050 O O . TRP A 1 127 ? 6.614 3.441 -16.959 1.00 88.81 127 TRP A O 1
ATOM 1060 N N . TYR A 1 128 ? 5.016 4.897 -17.538 1.00 89.38 128 TYR A N 1
ATOM 1061 C CA . TYR A 1 128 ? 5.921 5.821 -18.245 1.00 89.38 128 TYR A CA 1
ATOM 1062 C C . TYR A 1 128 ? 7.014 6.432 -17.348 1.00 89.38 128 TYR A C 1
ATOM 1064 O O . TYR A 1 128 ? 8.053 6.891 -17.836 1.00 89.38 128 TYR A O 1
ATOM 1072 N N . ILE A 1 129 ? 6.822 6.414 -16.025 1.00 92.44 129 ILE A N 1
ATOM 1073 C CA . ILE A 1 129 ? 7.774 6.998 -15.075 1.00 92.44 129 ILE A CA 1
ATOM 1074 C C . ILE A 1 129 ? 9.160 6.350 -15.143 1.00 92.44 129 ILE A C 1
ATOM 1076 O O . ILE A 1 129 ? 10.163 7.029 -14.914 1.00 92.44 129 ILE A O 1
ATOM 1080 N N . TYR A 1 130 ? 9.222 5.063 -15.499 1.00 90.56 130 TYR A N 1
ATOM 1081 C CA . TYR A 1 130 ? 10.477 4.343 -15.671 1.00 90.56 130 TYR A CA 1
ATOM 1082 C C . TYR A 1 130 ? 11.339 5.015 -16.727 1.00 90.56 130 TYR A C 1
ATOM 1084 O O . TYR A 1 130 ? 12.446 5.463 -16.434 1.00 90.56 130 TYR A O 1
ATOM 1092 N N . ARG A 1 131 ? 10.777 5.195 -17.921 1.00 87.62 131 ARG A N 1
ATOM 1093 C CA . ARG A 1 131 ? 11.449 5.855 -19.036 1.00 87.62 131 ARG A CA 1
ATOM 1094 C C . ARG A 1 131 ? 11.778 7.317 -18.738 1.00 87.62 131 ARG A C 1
ATOM 1096 O O . ARG A 1 131 ? 12.859 7.788 -19.081 1.00 87.62 131 ARG A O 1
ATOM 1103 N N . LYS A 1 132 ? 10.838 8.046 -18.131 1.00 88.38 132 LYS A N 1
ATOM 1104 C CA . LYS A 1 132 ? 10.945 9.499 -17.947 1.00 88.38 132 LYS A CA 1
ATOM 1105 C C . LYS A 1 132 ? 11.930 9.906 -16.852 1.00 88.38 132 LYS A C 1
ATOM 1107 O O . LYS A 1 132 ? 12.565 10.952 -16.962 1.00 88.38 132 LYS A O 1
ATOM 1112 N N . SER A 1 133 ? 11.969 9.169 -15.743 1.00 90.00 133 SER A N 1
ATOM 1113 C CA . SER A 1 133 ? 12.574 9.672 -14.501 1.00 90.00 133 SER A CA 1
ATOM 1114 C C . SER A 1 133 ? 13.299 8.619 -13.668 1.00 90.00 133 SER A C 1
ATOM 1116 O O . SER A 1 133 ? 13.870 8.980 -12.640 1.00 90.00 133 SER A O 1
ATOM 1118 N N . SER A 1 134 ? 13.293 7.341 -14.058 1.00 93.00 134 SER A N 1
ATOM 1119 C CA . SER A 1 134 ? 14.006 6.314 -13.298 1.00 93.00 134 SER A CA 1
ATOM 1120 C C . SER A 1 134 ? 15.473 6.220 -13.702 1.00 93.00 134 SER A C 1
ATOM 1122 O O . SER A 1 134 ? 15.814 6.062 -14.874 1.00 93.00 134 SER A O 1
ATOM 1124 N N . VAL A 1 135 ? 16.350 6.241 -12.699 1.00 93.81 135 VAL A N 1
ATOM 1125 C CA . VAL A 1 135 ? 17.786 5.988 -12.871 1.00 93.81 135 VAL A CA 1
ATOM 1126 C C . VAL A 1 135 ? 18.030 4.565 -13.377 1.00 93.81 135 VAL A C 1
ATOM 1128 O O . VAL A 1 135 ? 18.957 4.351 -14.154 1.00 93.81 135 VAL A O 1
ATOM 1131 N N . TRP A 1 136 ? 17.183 3.600 -13.002 1.00 93.00 136 TRP A N 1
ATOM 1132 C CA . TRP A 1 136 ? 17.275 2.231 -13.510 1.00 93.00 136 TRP A CA 1
ATOM 1133 C C . TRP A 1 136 ? 17.176 2.175 -15.028 1.00 93.00 136 TRP A C 1
ATOM 1135 O O . TRP A 1 136 ? 17.987 1.499 -15.654 1.00 93.00 136 TRP A O 1
ATOM 1145 N N . TYR A 1 137 ? 16.240 2.918 -15.621 1.00 90.56 137 TYR A N 1
ATOM 1146 C CA . TYR A 1 137 ? 16.085 2.941 -17.070 1.00 90.56 137 TYR A CA 1
ATOM 1147 C C . TYR A 1 137 ? 17.343 3.510 -17.730 1.00 90.56 137 TYR A C 1
ATOM 1149 O O . TYR A 1 137 ? 17.908 2.872 -18.610 1.00 90.56 137 TYR A O 1
ATOM 1157 N N . LEU A 1 138 ? 17.849 4.649 -17.243 1.00 89.50 138 LEU A N 1
ATOM 1158 C CA . LEU A 1 138 ? 19.074 5.267 -17.767 1.00 89.50 138 LEU A CA 1
ATOM 1159 C C . LEU A 1 138 ? 20.271 4.303 -17.727 1.00 89.50 138 LEU A C 1
ATOM 1161 O O . LEU A 1 138 ? 20.913 4.069 -18.747 1.00 89.50 138 LEU A O 1
ATOM 1165 N N . VAL A 1 139 ? 20.520 3.682 -16.571 1.00 88.56 139 VAL A N 1
ATOM 1166 C CA . VAL A 1 139 ? 21.637 2.741 -16.384 1.00 88.56 139 VAL A CA 1
ATOM 1167 C C . VAL A 1 139 ? 21.457 1.470 -17.217 1.00 88.56 139 VAL A C 1
ATOM 1169 O O . VAL A 1 139 ? 22.439 0.912 -17.710 1.00 88.56 139 VAL A O 1
ATOM 1172 N N . THR A 1 140 ? 20.221 0.996 -17.376 1.00 85.00 140 THR A N 1
ATOM 1173 C CA . THR A 1 140 ? 19.920 -0.189 -18.188 1.00 85.00 140 THR A CA 1
ATOM 1174 C C . THR A 1 140 ? 20.170 0.098 -19.663 1.00 85.00 140 THR A C 1
ATOM 1176 O O . THR A 1 140 ? 20.822 -0.708 -20.318 1.00 85.00 140 THR A O 1
ATOM 1179 N N . GLN A 1 141 ? 19.765 1.268 -20.170 1.00 82.81 141 GLN A N 1
ATOM 1180 C CA . GLN A 1 141 ? 20.006 1.641 -21.568 1.00 82.81 141 GLN A CA 1
ATOM 1181 C C . GLN A 1 141 ? 21.488 1.862 -21.888 1.00 82.81 141 GLN A C 1
ATOM 1183 O O . GLN A 1 141 ? 21.921 1.521 -22.985 1.00 82.81 141 GLN A O 1
ATOM 1188 N N . GLU A 1 142 ? 22.281 2.388 -20.952 1.00 83.19 142 GLU A N 1
ATOM 1189 C CA . GLU A 1 142 ? 23.731 2.539 -21.148 1.00 83.19 142 GLU A CA 1
ATOM 1190 C C . GLU A 1 142 ? 24.461 1.192 -21.240 1.00 83.19 142 GLU A C 1
ATOM 1192 O O . GLU A 1 142 ? 25.460 1.070 -21.949 1.00 83.19 142 GLU A O 1
ATOM 1197 N N . LYS A 1 143 ? 23.977 0.178 -20.514 1.00 80.06 143 LYS A N 1
ATOM 1198 C CA . LYS A 1 143 ? 24.620 -1.142 -20.430 1.00 80.06 143 LYS A CA 1
ATOM 1199 C C . LYS A 1 143 ? 24.060 -2.164 -21.415 1.00 80.06 143 LYS A C 1
ATOM 1201 O O . LYS A 1 143 ? 24.729 -3.160 -21.689 1.00 80.06 143 LYS A O 1
ATOM 1206 N N . ALA A 1 144 ? 22.843 -1.963 -21.910 1.00 72.31 144 ALA A N 1
ATOM 1207 C CA . ALA A 1 144 ? 22.163 -2.926 -22.759 1.00 72.31 144 ALA A CA 1
ATOM 1208 C C . ALA A 1 144 ? 22.664 -2.881 -24.210 1.00 72.31 144 ALA A C 1
ATOM 1210 O O . ALA A 1 144 ? 22.868 -1.827 -24.812 1.00 72.31 144 ALA A O 1
ATOM 1211 N N . SER A 1 145 ? 22.793 -4.065 -24.812 1.00 65.81 145 SER A N 1
ATOM 1212 C CA . SER A 1 145 ? 22.864 -4.194 -26.270 1.00 65.81 145 SER A CA 1
ATOM 1213 C C . SER A 1 145 ? 21.515 -3.794 -26.894 1.00 65.81 145 SER A C 1
ATOM 1215 O O . SER A 1 145 ? 20.471 -3.924 -26.256 1.00 65.81 145 SER A O 1
ATOM 1217 N N . LYS A 1 146 ? 21.495 -3.337 -28.159 1.00 61.25 146 LYS A N 1
ATOM 1218 C CA . LYS A 1 146 ? 20.258 -2.899 -28.854 1.00 61.25 146 LYS A CA 1
ATOM 1219 C C . LYS A 1 146 ? 19.122 -3.942 -28.841 1.00 61.25 146 LYS A C 1
ATOM 1221 O O . LYS A 1 146 ? 17.968 -3.569 -29.007 1.00 61.25 146 LYS A O 1
ATOM 1226 N N . SER A 1 147 ? 19.436 -5.224 -28.648 1.00 57.88 147 SER A N 1
ATOM 1227 C CA . SER A 1 147 ? 18.486 -6.342 -28.554 1.00 57.88 147 SER A CA 1
ATOM 1228 C C . SER A 1 147 ? 17.943 -6.609 -27.140 1.00 57.88 147 SER A C 1
ATOM 1230 O O . SER A 1 147 ? 17.142 -7.520 -26.973 1.00 57.88 147 SER A O 1
ATOM 1232 N N . GLN A 1 148 ? 18.374 -5.856 -26.122 1.00 66.00 148 GLN A N 1
ATOM 1233 C CA . GLN A 1 148 ? 18.016 -6.052 -24.708 1.00 66.00 148 GLN A CA 1
ATOM 1234 C C . GLN A 1 148 ? 17.523 -4.759 -24.035 1.00 66.00 148 GLN A C 1
ATOM 1236 O O . GLN A 1 148 ? 17.633 -4.603 -22.819 1.00 66.00 148 GLN A O 1
ATOM 1241 N N . LEU A 1 149 ? 16.971 -3.820 -24.805 1.00 74.56 149 LEU A N 1
ATOM 1242 C CA . LEU A 1 149 ? 16.401 -2.589 -24.255 1.00 74.56 149 LEU A CA 1
ATOM 1243 C C . LEU A 1 149 ? 15.110 -2.927 -23.493 1.00 74.56 149 LEU A C 1
ATOM 1245 O O . LEU A 1 149 ? 14.109 -3.310 -24.097 1.00 74.56 149 LEU A O 1
ATOM 1249 N N . GLN A 1 150 ? 15.150 -2.802 -22.168 1.00 84.44 150 GLN A N 1
ATOM 1250 C CA . GLN A 1 150 ? 14.010 -3.037 -21.286 1.00 84.44 150 GLN A CA 1
ATOM 1251 C C . GLN A 1 150 ? 13.383 -1.699 -20.876 1.00 84.44 150 GLN A C 1
ATOM 1253 O O . GLN A 1 150 ? 14.061 -0.827 -20.333 1.00 84.44 150 GLN A O 1
ATOM 1258 N N . TYR A 1 151 ? 12.083 -1.528 -21.125 1.00 85.44 151 TYR A N 1
ATOM 1259 C CA . TYR A 1 151 ? 11.367 -0.277 -20.835 1.00 85.44 151 TYR A CA 1
ATOM 1260 C C . TYR A 1 151 ? 10.704 -0.264 -19.461 1.00 85.44 151 TYR A C 1
ATOM 1262 O O . TYR A 1 151 ? 10.618 0.781 -18.817 1.00 85.44 151 TYR A O 1
ATOM 1270 N N . VAL A 1 152 ? 10.236 -1.428 -19.023 1.00 90.88 152 VAL A N 1
ATOM 1271 C CA . VAL A 1 152 ? 9.534 -1.647 -17.757 1.00 90.88 152 VAL A CA 1
ATOM 1272 C C . VAL A 1 152 ? 10.005 -2.964 -17.145 1.00 90.88 152 VAL A C 1
ATOM 1274 O O . VAL A 1 152 ? 10.427 -3.863 -17.885 1.00 90.88 152 VAL A O 1
ATOM 1277 N N . PRO A 1 153 ? 9.970 -3.100 -15.814 1.00 92.06 153 PRO A N 1
ATOM 1278 C CA . PRO A 1 153 ? 10.341 -4.348 -15.172 1.00 92.06 153 PRO A CA 1
ATOM 1279 C C . PRO A 1 153 ? 9.307 -5.449 -15.408 1.00 92.06 153 PRO A C 1
ATOM 1281 O O . PRO A 1 153 ? 8.156 -5.195 -15.760 1.00 92.06 153 PRO A O 1
ATOM 1284 N N . GLU A 1 154 ? 9.725 -6.691 -15.188 1.00 90.38 154 GLU A N 1
ATOM 1285 C CA . GLU A 1 154 ? 8.883 -7.879 -15.388 1.00 90.38 154 GLU A CA 1
ATOM 1286 C C . GLU A 1 154 ? 7.701 -7.952 -14.421 1.00 90.38 154 GLU A C 1
ATOM 1288 O O . GLU A 1 154 ? 6.656 -8.501 -14.759 1.00 90.38 154 GLU A O 1
ATOM 1293 N N . SER A 1 155 ? 7.841 -7.360 -13.236 1.00 92.38 155 SER A N 1
ATOM 1294 C CA . SER A 1 155 ? 6.790 -7.241 -12.222 1.00 92.38 155 SER A CA 1
ATOM 1295 C C . SER A 1 155 ? 5.580 -6.425 -12.693 1.00 92.38 155 SER A C 1
ATOM 1297 O O . SER A 1 155 ? 4.489 -6.587 -12.153 1.00 92.38 155 SER A O 1
ATOM 1299 N N . CYS A 1 156 ? 5.731 -5.610 -13.743 1.00 92.44 156 CYS A N 1
ATOM 1300 C CA . CYS A 1 156 ? 4.628 -4.892 -14.379 1.00 92.44 156 CYS A CA 1
ATOM 1301 C C . CYS A 1 156 ? 3.847 -5.724 -15.416 1.00 92.44 156 CYS A C 1
ATOM 1303 O O . CYS A 1 156 ? 2.827 -5.252 -15.930 1.00 92.44 156 CYS A O 1
ATOM 1305 N N . CYS A 1 157 ? 4.320 -6.919 -15.775 1.00 90.88 157 CYS A N 1
ATOM 1306 C CA . CYS A 1 157 ? 3.768 -7.698 -16.880 1.00 90.88 157 CYS A CA 1
ATOM 1307 C C . CYS A 1 157 ? 2.573 -8.561 -16.484 1.00 90.88 157 CYS A C 1
ATOM 1309 O O . CYS A 1 157 ? 2.535 -9.164 -15.414 1.00 90.88 157 CYS A O 1
ATOM 1311 N N . VAL A 1 158 ? 1.617 -8.680 -17.408 1.00 89.81 158 VAL A N 1
ATOM 1312 C CA . VAL A 1 158 ? 0.412 -9.491 -17.213 1.00 89.81 158 VAL A CA 1
ATOM 1313 C C . VAL A 1 158 ? 0.740 -10.983 -17.359 1.00 89.81 158 VAL A C 1
ATOM 1315 O O . VAL A 1 158 ? 1.356 -11.419 -18.338 1.00 89.81 158 VAL A O 1
ATOM 1318 N N . LEU A 1 159 ? 0.293 -11.783 -16.389 1.00 87.31 159 LEU A N 1
ATOM 1319 C CA . LEU A 1 159 ? 0.416 -13.241 -16.417 1.00 87.31 159 LEU A CA 1
ATOM 1320 C C . LEU A 1 159 ? -0.639 -13.890 -17.327 1.00 87.31 159 LEU A C 1
ATOM 1322 O O . LEU A 1 159 ? -1.764 -13.401 -17.445 1.00 87.31 159 LEU A O 1
ATOM 1326 N N . LYS A 1 160 ? -0.280 -15.026 -17.935 1.00 80.62 160 LYS A N 1
ATOM 1327 C CA . LYS A 1 160 ? -1.141 -15.816 -18.830 1.00 80.62 160 LYS A CA 1
ATOM 1328 C C . LYS A 1 160 ? -2.317 -16.456 -18.096 1.00 80.62 160 LYS A C 1
ATOM 1330 O O . LYS A 1 160 ? -3.415 -16.519 -18.645 1.00 80.62 160 LYS A O 1
ATOM 1335 N N . ASP A 1 161 ? -2.090 -16.908 -16.866 1.00 73.62 161 ASP A N 1
ATOM 1336 C CA . ASP A 1 161 ? -3.100 -17.594 -16.069 1.00 73.62 161 ASP A CA 1
ATOM 1337 C C . ASP A 1 161 ? -3.528 -16.759 -14.862 1.00 73.62 161 ASP A C 1
ATOM 1339 O O . ASP A 1 161 ? -2.700 -16.262 -14.096 1.00 73.62 161 ASP A O 1
ATOM 1343 N N . LYS A 1 162 ? -4.843 -16.621 -14.675 1.00 63.69 162 LYS A N 1
ATOM 1344 C CA . LYS A 1 162 ? -5.424 -15.867 -13.551 1.00 63.69 162 LYS A CA 1
ATOM 1345 C C . LYS A 1 162 ? -5.536 -16.700 -12.271 1.00 63.69 162 LYS A C 1
ATOM 1347 O O . LYS A 1 162 ? -5.857 -16.127 -11.234 1.00 63.69 162 LYS A O 1
ATOM 1352 N N . TYR A 1 163 ? -5.303 -18.012 -12.358 1.00 57.19 163 TYR A N 1
ATOM 1353 C CA . TYR A 1 163 ? -5.573 -18.982 -11.292 1.00 57.19 163 TYR A CA 1
ATOM 1354 C C . TYR A 1 163 ? -4.345 -19.419 -10.490 1.00 57.19 163 TYR A C 1
ATOM 1356 O O . TYR A 1 163 ? -4.498 -20.130 -9.500 1.00 57.19 163 TYR A O 1
ATOM 1364 N N . PHE A 1 164 ? -3.135 -19.005 -10.873 1.00 63.06 164 PHE A N 1
ATOM 1365 C CA . PHE A 1 164 ? -1.965 -19.263 -10.041 1.00 63.06 164 PHE A CA 1
ATOM 1366 C C . PHE A 1 164 ? -1.847 -18.192 -8.955 1.00 63.06 164 PHE A C 1
ATOM 1368 O O . PHE A 1 164 ? -1.437 -17.059 -9.210 1.00 63.06 164 PHE A O 1
ATOM 1375 N N . GLU A 1 165 ? -2.203 -18.568 -7.731 1.00 58.12 165 GLU A N 1
ATOM 1376 C CA . GLU A 1 165 ? -1.826 -17.825 -6.533 1.00 58.12 165 GLU A CA 1
ATOM 1377 C C . GLU A 1 165 ? -0.357 -18.126 -6.230 1.00 58.12 165 GLU A C 1
ATOM 1379 O O . GLU A 1 165 ? -0.010 -19.178 -5.696 1.00 58.12 165 GLU A O 1
ATOM 1384 N N . PHE A 1 166 ? 0.527 -17.221 -6.641 1.00 60.94 166 PHE A N 1
ATOM 1385 C CA . PHE A 1 166 ? 1.925 -17.269 -6.235 1.00 60.94 166 PHE A CA 1
ATOM 1386 C C . PHE A 1 166 ? 2.086 -16.546 -4.904 1.00 60.94 166 PHE A C 1
ATOM 1388 O O . PHE A 1 166 ? 1.603 -15.424 -4.738 1.00 60.94 166 PHE A O 1
ATOM 1395 N N . ASN A 1 167 ? 2.805 -17.176 -3.977 1.00 62.97 167 ASN A N 1
ATOM 1396 C CA . ASN A 1 167 ? 3.079 -16.593 -2.667 1.00 62.97 167 ASN A CA 1
ATOM 1397 C C . ASN A 1 167 ? 4.166 -15.509 -2.735 1.00 62.97 167 ASN A C 1
ATOM 1399 O O . ASN A 1 167 ? 4.248 -14.676 -1.839 1.00 62.97 167 ASN A O 1
ATOM 1403 N N . SER A 1 168 ? 5.004 -15.515 -3.780 1.00 68.38 168 SER A N 1
ATOM 1404 C CA . SER A 1 168 ? 6.086 -14.546 -3.968 1.00 68.38 168 SER A CA 1
ATOM 1405 C C . SER A 1 168 ? 6.452 -14.359 -5.443 1.00 68.38 168 SER A C 1
ATOM 1407 O O . SER A 1 168 ? 6.422 -15.299 -6.238 1.00 68.38 168 SER A O 1
ATOM 1409 N N . PHE A 1 169 ? 6.889 -13.148 -5.798 1.00 73.69 169 PHE A N 1
ATOM 1410 C CA . PHE A 1 169 ? 7.434 -12.835 -7.121 1.00 73.69 169 PHE A CA 1
ATOM 1411 C C . PHE A 1 169 ? 8.734 -13.604 -7.435 1.00 73.69 169 PHE A C 1
ATOM 1413 O O . PHE A 1 169 ? 9.019 -13.910 -8.592 1.00 73.69 169 PHE A O 1
ATOM 1420 N N . THR A 1 170 ? 9.514 -13.987 -6.422 1.00 74.88 170 THR A N 1
ATOM 1421 C CA . THR A 1 170 ? 10.762 -14.740 -6.633 1.00 74.88 170 THR A CA 1
ATOM 1422 C C . THR A 1 170 ? 10.506 -16.145 -7.191 1.00 74.88 170 THR A C 1
ATOM 1424 O O . THR A 1 170 ? 11.273 -16.629 -8.021 1.00 74.88 170 THR A O 1
ATOM 1427 N N . GLU A 1 171 ? 9.403 -16.791 -6.801 1.00 74.31 171 GLU A N 1
ATOM 1428 C CA . GLU A 1 171 ? 9.012 -18.107 -7.334 1.00 74.31 171 GLU A CA 1
ATOM 1429 C C . GLU A 1 171 ? 8.619 -18.036 -8.817 1.00 74.31 171 GLU A C 1
ATOM 1431 O O . GLU A 1 171 ? 8.815 -18.990 -9.573 1.00 74.31 171 GLU A O 1
ATOM 1436 N N . LEU A 1 172 ? 8.090 -16.887 -9.235 1.00 72.50 172 LEU A N 1
ATOM 1437 C CA . LEU A 1 172 ? 7.658 -16.615 -10.600 1.00 72.50 172 LEU A CA 1
ATOM 1438 C C . LEU A 1 172 ? 8.813 -16.398 -11.565 1.00 72.50 172 LEU A C 1
ATOM 1440 O O . LEU A 1 172 ? 8.773 -16.922 -12.676 1.00 72.50 172 LEU A O 1
ATOM 1444 N N . GLN A 1 173 ? 9.858 -15.684 -11.144 1.00 71.62 173 GLN A N 1
ATOM 1445 C CA . GLN A 1 173 ? 11.038 -15.444 -11.984 1.00 71.62 173 GLN A CA 1
ATOM 1446 C C . GLN A 1 173 ? 11.713 -16.742 -12.453 1.00 71.62 173 GLN A C 1
ATOM 1448 O O . GLN A 1 173 ? 12.362 -16.767 -13.497 1.00 71.62 173 GLN A O 1
ATOM 1453 N N . LEU A 1 174 ? 11.534 -17.838 -11.713 1.00 75.38 174 LEU A N 1
ATOM 1454 C CA . LEU A 1 174 ? 12.073 -19.152 -12.062 1.00 75.38 174 LEU A CA 1
ATOM 1455 C C . LEU A 1 174 ? 11.274 -19.872 -13.164 1.00 75.38 174 LEU A C 1
ATOM 1457 O O . LEU A 1 174 ? 11.765 -20.858 -13.715 1.00 75.38 174 LEU A O 1
ATOM 1461 N N . LYS A 1 175 ? 10.066 -19.407 -13.510 1.00 76.62 175 LYS A N 1
ATOM 1462 C CA . LYS A 1 175 ? 9.194 -20.028 -14.519 1.00 76.62 175 LYS A CA 1
ATO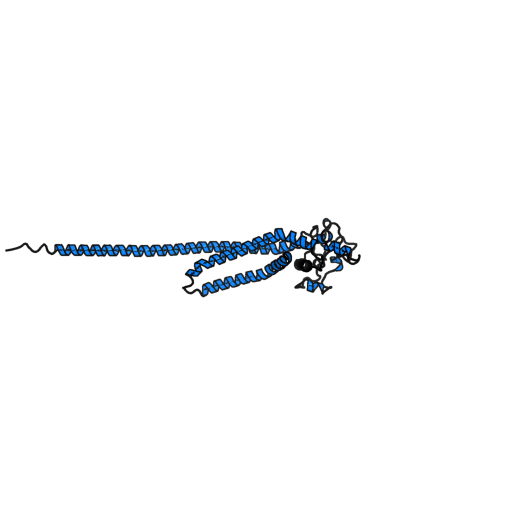M 1463 C C . LYS A 1 175 ? 8.928 -19.054 -15.671 1.00 76.62 175 LYS A C 1
ATOM 1465 O O . LYS A 1 175 ? 8.086 -18.168 -15.584 1.00 76.62 175 LYS A O 1
ATOM 1470 N N . SER A 1 176 ? 9.617 -19.255 -16.791 1.00 63.38 176 SER A N 1
ATOM 1471 C CA . SER A 1 176 ? 9.522 -18.381 -17.969 1.00 63.38 176 SER A CA 1
ATOM 1472 C C . SER A 1 176 ? 8.177 -18.444 -18.714 1.00 63.38 176 SER A C 1
ATOM 1474 O O . SER A 1 176 ? 7.826 -17.477 -19.383 1.00 63.38 176 SER A O 1
ATOM 1476 N N . ASP A 1 177 ? 7.410 -19.532 -18.584 1.00 72.06 177 ASP A N 1
ATOM 1477 C CA . ASP A 1 177 ? 6.162 -19.782 -19.339 1.00 72.06 177 ASP A CA 1
ATOM 1478 C C . ASP A 1 177 ? 4.891 -19.202 -18.669 1.00 72.06 177 ASP A C 1
ATOM 1480 O O . ASP A 1 177 ? 3.762 -19.515 -19.042 1.00 72.06 177 ASP A O 1
ATOM 1484 N N . VAL A 1 178 ? 5.051 -18.373 -17.628 1.00 77.19 178 VAL A N 1
ATOM 1485 C CA . VAL A 1 178 ? 3.914 -17.833 -16.851 1.00 77.19 178 VAL A CA 1
ATOM 1486 C C . VAL A 1 178 ? 3.412 -16.492 -17.399 1.00 77.19 178 VAL A C 1
ATOM 1488 O O . VAL A 1 178 ? 2.247 -16.132 -17.213 1.00 77.19 178 VAL A O 1
ATOM 1491 N N . PHE A 1 179 ? 4.260 -15.745 -18.104 1.00 78.00 179 PHE A N 1
ATOM 1492 C CA . PHE A 1 179 ? 3.894 -14.454 -18.688 1.00 78.00 179 PHE A CA 1
ATOM 1493 C C . PHE A 1 179 ? 3.110 -14.632 -19.990 1.00 78.00 179 PHE A C 1
ATOM 1495 O O . PHE A 1 179 ? 3.387 -15.547 -20.762 1.00 78.00 179 PHE A O 1
ATOM 1502 N N . LEU A 1 180 ? 2.144 -13.743 -20.253 1.00 79.38 180 LEU A N 1
ATOM 1503 C CA . LEU A 1 180 ? 1.353 -13.793 -21.489 1.00 79.38 180 LEU A CA 1
ATOM 1504 C C . LEU A 1 180 ? 2.243 -13.621 -22.731 1.00 79.38 180 LEU A C 1
ATOM 1506 O O . LEU A 1 180 ? 2.183 -14.429 -23.651 1.00 79.38 180 LEU A O 1
ATOM 1510 N N . ASP A 1 181 ? 3.073 -12.578 -22.725 1.00 81.31 181 ASP A N 1
ATOM 1511 C CA . ASP A 1 181 ? 4.187 -12.392 -23.654 1.00 81.31 181 ASP A CA 1
ATOM 1512 C C . ASP A 1 181 ? 5.219 -11.460 -22.999 1.00 81.31 181 ASP A C 1
ATOM 1514 O O . ASP A 1 181 ? 5.043 -10.237 -22.930 1.00 81.31 181 ASP A O 1
ATOM 1518 N N . ARG A 1 182 ? 6.283 -12.061 -22.450 1.00 83.44 182 ARG A N 1
ATOM 1519 C CA . ARG A 1 182 ? 7.336 -11.335 -21.725 1.00 83.44 182 ARG A CA 1
ATOM 1520 C C . ARG A 1 182 ? 8.046 -10.337 -22.631 1.00 83.44 182 ARG A C 1
ATOM 1522 O O . ARG A 1 182 ? 8.285 -9.212 -22.208 1.00 83.44 182 ARG A O 1
ATOM 1529 N N . GLU A 1 183 ? 8.370 -10.730 -23.861 1.00 82.00 183 GLU A N 1
ATOM 1530 C CA . GLU A 1 183 ? 9.159 -9.909 -24.784 1.00 82.00 183 GLU A CA 1
ATOM 1531 C C . GLU A 1 183 ? 8.395 -8.668 -25.248 1.00 82.00 183 GLU A C 1
ATOM 1533 O O . GLU A 1 183 ? 8.995 -7.598 -25.386 1.00 82.00 183 GLU A O 1
ATOM 1538 N N . ILE A 1 184 ? 7.080 -8.789 -25.458 1.00 82.25 184 ILE A N 1
ATOM 1539 C CA . ILE A 1 184 ? 6.225 -7.648 -25.805 1.00 82.25 184 ILE A CA 1
ATOM 1540 C C . ILE A 1 184 ? 6.057 -6.710 -24.607 1.00 82.25 184 ILE A C 1
ATOM 1542 O O . ILE A 1 184 ? 6.186 -5.497 -24.771 1.00 82.25 184 ILE A O 1
ATOM 1546 N N . CYS A 1 185 ? 5.787 -7.248 -23.412 1.00 86.38 185 CYS A N 1
ATOM 1547 C CA . CYS A 1 185 ? 5.545 -6.428 -22.224 1.00 86.38 185 CYS A CA 1
ATOM 1548 C C . CYS A 1 185 ? 6.749 -5.542 -21.874 1.00 86.38 185 CYS A C 1
ATOM 1550 O O . CYS A 1 185 ? 6.622 -4.322 -21.757 1.00 86.38 185 CYS A O 1
ATOM 1552 N N . VAL A 1 186 ? 7.924 -6.159 -21.732 1.00 85.81 186 VAL A N 1
ATOM 1553 C CA . VAL A 1 186 ? 9.150 -5.453 -21.334 1.00 85.81 186 VAL A CA 1
ATOM 1554 C C . VAL A 1 186 ? 9.716 -4.589 -22.468 1.00 85.81 186 VAL A C 1
ATOM 1556 O O . VAL A 1 186 ? 10.530 -3.697 -22.223 1.00 85.81 186 VAL A O 1
ATOM 1559 N N . GLY A 1 187 ? 9.247 -4.833 -23.698 1.00 78.00 187 GLY A N 1
ATOM 1560 C CA . GLY A 1 187 ? 9.536 -4.067 -24.906 1.00 78.00 187 GLY A CA 1
ATOM 1561 C C . GLY A 1 187 ? 10.769 -4.522 -25.693 1.00 78.00 187 GLY A C 1
ATOM 1562 O O . GLY A 1 187 ? 11.290 -3.745 -26.490 1.00 78.00 187 GLY A O 1
ATOM 1563 N N . TYR A 1 188 ? 11.204 -5.778 -25.536 1.00 73.94 188 TYR A N 1
ATOM 1564 C CA . TYR A 1 188 ? 12.257 -6.374 -26.372 1.00 73.94 188 TYR A CA 1
ATOM 1565 C C . TYR A 1 188 ? 11.828 -6.531 -27.833 1.00 73.94 188 TYR A C 1
ATOM 1567 O O . TYR A 1 188 ? 12.634 -6.341 -28.746 1.00 73.94 188 TYR A O 1
ATOM 1575 N N . LYS A 1 189 ? 10.551 -6.844 -28.076 1.00 70.75 189 LYS A N 1
ATOM 1576 C CA . LYS A 1 189 ? 10.005 -6.993 -29.426 1.00 70.75 189 LYS A CA 1
ATOM 1577 C C . LYS A 1 189 ? 9.179 -5.768 -29.792 1.00 70.75 189 LYS A C 1
ATOM 1579 O O . LYS A 1 189 ? 8.055 -5.596 -29.325 1.00 70.75 189 LYS A O 1
ATOM 1584 N N . SER A 1 190 ? 9.713 -4.917 -30.669 1.00 57.34 190 SER A N 1
ATOM 1585 C CA . SER A 1 190 ? 8.914 -3.825 -31.220 1.00 57.34 190 SER A CA 1
ATOM 1586 C C . SER A 1 190 ? 7.942 -4.364 -32.267 1.00 57.34 190 SER A C 1
ATOM 1588 O O . SER A 1 190 ? 8.326 -4.768 -33.362 1.00 57.34 190 SER A O 1
ATOM 1590 N N . LEU A 1 191 ? 6.659 -4.356 -31.930 1.00 57.12 191 LEU A N 1
ATOM 1591 C CA . LEU A 1 191 ? 5.568 -4.535 -32.882 1.00 57.12 191 LEU A CA 1
ATOM 1592 C C . LEU A 1 191 ? 5.444 -3.244 -33.700 1.00 57.12 191 LEU A C 1
ATOM 1594 O O . LEU A 1 191 ? 4.695 -2.335 -33.358 1.00 57.12 191 LEU A O 1
ATOM 1598 N N . SER A 1 192 ? 6.213 -3.158 -34.781 1.00 49.72 192 SER A N 1
ATOM 1599 C CA . SER A 1 192 ? 6.331 -1.991 -35.671 1.00 49.72 192 SER A CA 1
ATOM 1600 C C . SER A 1 192 ? 5.040 -1.570 -36.405 1.00 49.72 192 SER A C 1
ATOM 1602 O O . SER A 1 192 ? 5.129 -0.810 -37.361 1.00 49.72 192 SER A O 1
ATOM 1604 N N . ALA A 1 193 ? 3.857 -2.061 -36.018 1.00 50.84 193 ALA A N 1
ATOM 1605 C CA . ALA A 1 193 ? 2.620 -1.902 -36.790 1.00 50.84 193 ALA A CA 1
ATOM 1606 C C . ALA A 1 193 ? 1.330 -1.694 -35.966 1.00 50.84 193 ALA A C 1
ATOM 1608 O O . ALA A 1 193 ? 0.251 -1.689 -36.556 1.00 50.84 193 ALA A O 1
ATOM 1609 N N . ARG A 1 194 ? 1.387 -1.552 -34.632 1.00 53.94 194 ARG A N 1
ATOM 1610 C CA . ARG A 1 194 ? 0.188 -1.258 -33.820 1.00 53.94 194 ARG A CA 1
ATOM 1611 C C . ARG A 1 194 ? 0.441 -0.110 -32.852 1.00 53.94 194 ARG A C 1
ATOM 1613 O O . ARG A 1 194 ? 1.354 -0.190 -32.037 1.00 53.94 194 ARG A O 1
ATOM 1620 N N . ASP A 1 195 ? -0.434 0.890 -32.896 1.00 52.91 195 ASP A N 1
ATOM 1621 C CA . ASP A 1 195 ? -0.469 2.048 -31.987 1.00 52.91 195 ASP A CA 1
ATOM 1622 C C . ASP A 1 195 ? -0.874 1.682 -30.540 1.00 52.91 195 ASP A C 1
ATOM 1624 O O . ASP A 1 195 ? -0.955 2.539 -29.666 1.00 52.91 195 ASP A O 1
ATOM 1628 N N . ASP A 1 196 ? -1.109 0.397 -30.262 1.00 53.22 196 ASP A N 1
ATOM 1629 C CA . ASP A 1 196 ? -1.646 -0.118 -28.998 1.00 53.22 196 ASP A CA 1
ATOM 1630 C C . ASP A 1 196 ? -0.549 -0.424 -27.943 1.00 53.22 196 ASP A C 1
ATOM 1632 O O . ASP A 1 196 ? -0.771 -1.215 -27.025 1.00 53.22 196 ASP A O 1
ATOM 1636 N N . ILE A 1 197 ? 0.675 0.109 -28.092 1.00 59.38 197 ILE A N 1
ATOM 1637 C CA . ILE A 1 197 ? 1.864 -0.406 -27.381 1.00 59.38 197 ILE A CA 1
ATOM 1638 C C . ILE A 1 197 ? 2.593 0.693 -26.603 1.00 59.38 197 ILE A C 1
ATOM 1640 O O . ILE A 1 197 ? 3.379 1.468 -27.148 1.00 59.38 197 ILE A O 1
ATOM 1644 N N . ALA A 1 198 ? 2.371 0.690 -25.286 1.00 60.47 198 ALA A N 1
ATOM 1645 C CA . ALA A 1 198 ? 2.986 1.586 -24.305 1.00 60.47 198 ALA A CA 1
ATOM 1646 C C . ALA A 1 198 ? 4.536 1.705 -24.402 1.00 60.47 198 ALA A C 1
ATOM 1648 O O . ALA A 1 198 ? 5.022 2.830 -24.488 1.00 60.47 198 ALA A O 1
ATOM 1649 N N . PRO A 1 199 ? 5.344 0.627 -24.497 1.00 60.78 199 PRO A N 1
ATOM 1650 C CA . PRO A 1 199 ? 6.813 0.711 -24.432 1.00 60.78 199 PRO A CA 1
ATOM 1651 C C . PRO A 1 199 ? 7.537 1.677 -25.392 1.00 60.78 199 PRO A C 1
ATOM 1653 O O . PRO A 1 199 ? 8.615 2.159 -25.052 1.00 60.78 199 PRO A O 1
ATOM 1656 N N . ARG A 1 200 ? 6.991 1.989 -26.579 1.00 63.03 200 ARG A N 1
ATOM 1657 C CA . ARG A 1 200 ? 7.707 2.790 -27.600 1.00 63.03 200 ARG A CA 1
ATOM 1658 C C . ARG A 1 200 ? 7.259 4.253 -27.688 1.00 63.03 200 ARG A C 1
ATOM 1660 O O . ARG A 1 200 ? 7.959 5.060 -28.290 1.00 63.03 200 ARG A O 1
ATOM 1667 N N . ILE A 1 201 ? 6.119 4.605 -27.098 1.00 66.00 201 ILE A N 1
ATOM 1668 C CA . ILE A 1 201 ? 5.506 5.930 -27.253 1.00 66.00 201 ILE A CA 1
ATOM 1669 C C . ILE A 1 201 ? 6.249 6.979 -26.404 1.00 66.00 201 ILE A C 1
ATOM 1671 O O . ILE A 1 201 ? 6.542 6.757 -25.229 1.00 66.00 201 ILE A O 1
ATOM 1675 N N . ASP A 1 202 ? 6.554 8.137 -27.001 1.00 69.50 202 ASP A N 1
ATOM 1676 C CA . ASP A 1 202 ? 7.293 9.249 -26.368 1.00 69.50 202 ASP A CA 1
ATOM 1677 C C . ASP A 1 202 ? 6.422 10.144 -25.475 1.00 69.50 202 ASP A C 1
ATOM 1679 O O . ASP A 1 202 ? 6.931 10.931 -24.676 1.00 69.50 202 ASP A O 1
ATOM 1683 N N . ASN A 1 203 ? 5.100 10.038 -25.604 1.00 76.31 203 ASN A N 1
ATOM 1684 C CA . ASN A 1 203 ? 4.150 10.771 -24.780 1.00 76.31 203 ASN A CA 1
ATOM 1685 C C . ASN A 1 203 ? 2.928 9.894 -24.447 1.00 76.31 203 ASN A C 1
ATOM 1687 O O . ASN A 1 203 ? 2.152 9.573 -25.352 1.00 76.31 203 ASN A O 1
ATOM 1691 N N . PRO A 1 204 ? 2.708 9.544 -23.166 1.00 77.25 204 PRO A N 1
ATOM 1692 C CA . PRO A 1 204 ? 1.597 8.681 -22.765 1.00 77.25 204 PRO A CA 1
ATOM 1693 C C . PRO A 1 204 ? 0.219 9.314 -23.016 1.00 77.25 204 PRO A C 1
ATOM 1695 O O . PRO A 1 204 ? -0.775 8.597 -23.086 1.00 77.25 204 PRO A O 1
ATOM 1698 N N . GLY A 1 205 ? 0.140 10.634 -23.228 1.00 74.62 205 GLY A N 1
ATOM 1699 C CA . GLY A 1 205 ? -1.106 11.325 -23.572 1.00 74.62 205 GLY A CA 1
ATOM 1700 C C . GLY A 1 205 ? -1.733 10.890 -24.903 1.00 74.62 205 GLY A C 1
ATOM 1701 O O . GLY A 1 205 ? -2.919 11.127 -25.108 1.00 74.62 205 GLY A O 1
ATOM 1702 N N . TYR A 1 206 ? -0.977 10.230 -25.787 1.00 75.81 206 TYR A N 1
ATOM 1703 C CA . TYR A 1 206 ? -1.492 9.700 -27.057 1.00 75.81 206 TYR A CA 1
ATOM 1704 C C . TYR A 1 206 ? -2.048 8.270 -26.954 1.00 75.81 206 TYR A C 1
ATOM 1706 O O . TYR A 1 206 ? -2.542 7.729 -27.942 1.00 75.81 206 TYR A O 1
ATOM 1714 N N . ILE A 1 207 ? -1.996 7.648 -25.771 1.00 73.50 207 ILE A N 1
ATOM 1715 C CA . ILE A 1 207 ? -2.464 6.274 -25.568 1.00 73.50 207 ILE A CA 1
ATOM 1716 C C . ILE A 1 207 ? -3.985 6.263 -25.424 1.00 73.50 207 ILE A C 1
ATOM 1718 O O . ILE A 1 207 ? -4.539 6.601 -24.376 1.00 73.50 207 ILE A O 1
ATOM 1722 N N . THR A 1 208 ? -4.660 5.837 -26.489 1.00 70.56 208 THR A N 1
ATOM 1723 C CA . THR A 1 208 ? -6.128 5.739 -26.552 1.00 70.56 208 THR A CA 1
ATOM 1724 C C . THR A 1 208 ? -6.658 4.339 -26.238 1.00 70.56 208 THR A C 1
ATOM 1726 O O . THR A 1 208 ? -7.848 4.183 -25.975 1.00 70.56 208 THR A O 1
ATOM 1729 N N . ARG A 1 209 ? -5.792 3.319 -26.237 1.00 73.06 209 ARG A N 1
ATOM 1730 C CA . ARG A 1 209 ? -6.150 1.908 -26.044 1.00 73.06 209 ARG A CA 1
ATOM 1731 C C . ARG A 1 209 ? -5.277 1.254 -24.985 1.00 73.06 209 ARG A C 1
ATOM 1733 O O . ARG A 1 209 ? -4.110 1.602 -24.853 1.00 73.06 209 ARG A O 1
ATOM 1740 N N . SER A 1 210 ? -5.865 0.296 -24.274 1.00 77.38 210 SER A N 1
ATOM 1741 C CA . SER A 1 210 ? -5.192 -0.461 -23.224 1.00 77.38 210 SER A CA 1
ATOM 1742 C C . SER A 1 210 ? -4.262 -1.531 -23.795 1.00 77.38 210 SER A C 1
ATOM 1744 O O . SER A 1 210 ? -4.651 -2.292 -24.688 1.00 77.38 210 SER A O 1
ATOM 1746 N N . ASN A 1 211 ? -3.080 -1.659 -23.215 1.00 81.31 211 ASN A N 1
ATOM 1747 C CA . ASN A 1 211 ? -2.109 -2.700 -23.489 1.00 81.31 211 ASN A CA 1
ATOM 1748 C C . ASN A 1 211 ? -2.452 -3.978 -22.703 1.00 81.31 211 ASN A C 1
ATOM 1750 O O . ASN A 1 211 ? -2.423 -4.003 -21.476 1.00 81.31 211 ASN A O 1
ATOM 1754 N N . ALA A 1 212 ? -2.730 -5.072 -23.414 1.00 84.75 212 ALA A N 1
ATOM 1755 C CA . ALA A 1 212 ? -3.074 -6.357 -22.799 1.00 84.75 212 ALA A CA 1
ATOM 1756 C C . ALA A 1 212 ? -1.905 -7.037 -22.056 1.00 84.75 212 ALA A C 1
ATOM 1758 O O . ALA A 1 212 ? -2.132 -7.969 -21.288 1.00 84.75 212 ALA A O 1
ATOM 1759 N N . TYR A 1 213 ? -0.667 -6.599 -22.293 1.00 86.88 213 TYR A N 1
ATOM 1760 C CA . TYR A 1 213 ? 0.547 -7.232 -21.771 1.00 86.88 213 TYR A CA 1
ATOM 1761 C C . TYR A 1 213 ? 1.134 -6.507 -20.555 1.00 86.88 213 TYR A C 1
ATOM 1763 O O . TYR A 1 213 ? 2.017 -7.054 -19.897 1.00 86.88 213 TYR A O 1
ATOM 1771 N N . LEU A 1 214 ? 0.655 -5.297 -20.247 1.00 89.25 214 LEU A N 1
ATOM 1772 C CA . LEU A 1 214 ? 1.231 -4.411 -19.238 1.00 89.25 214 LEU A CA 1
ATOM 1773 C C . LEU A 1 214 ? 0.153 -3.892 -18.288 1.00 89.25 214 LEU A C 1
ATOM 1775 O O . LEU A 1 214 ? -0.902 -3.436 -18.720 1.00 89.25 214 LEU A O 1
ATOM 1779 N N . HIS A 1 215 ? 0.442 -3.882 -16.992 1.00 91.44 215 HIS A N 1
ATOM 1780 C CA . HIS A 1 215 ? -0.397 -3.183 -16.029 1.00 91.44 215 HIS A CA 1
ATOM 1781 C C . HIS A 1 215 ? -0.256 -1.664 -16.189 1.00 91.44 215 HIS A C 1
ATOM 1783 O O . HIS A 1 215 ? 0.827 -1.114 -16.044 1.00 91.44 215 HIS A O 1
ATOM 1789 N N . GLU A 1 216 ? -1.346 -0.962 -16.490 1.00 88.69 216 GLU A N 1
ATOM 1790 C CA . GLU A 1 216 ? -1.276 0.459 -16.874 1.00 88.69 216 GLU A CA 1
ATOM 1791 C C . GLU A 1 216 ? -1.554 1.438 -15.728 1.00 88.69 216 GLU A C 1
ATOM 1793 O O . GLU A 1 216 ? -1.317 2.639 -15.855 1.00 88.69 216 GLU A O 1
ATOM 1798 N N . GLN A 1 217 ? -2.094 0.945 -14.614 1.00 92.06 217 GLN A N 1
ATOM 1799 C CA . GLN A 1 217 ? -2.452 1.767 -13.461 1.00 92.06 217 GLN A CA 1
ATOM 1800 C C . GLN A 1 217 ? -1.267 1.928 -12.511 1.00 92.06 217 GLN A C 1
ATOM 1802 O O . GLN A 1 217 ? -0.550 0.967 -12.238 1.00 92.06 217 GLN A O 1
ATOM 1807 N N . GLY A 1 218 ? -1.095 3.128 -11.957 1.00 94.12 218 GLY A N 1
ATOM 1808 C CA . GLY A 1 218 ? -0.073 3.394 -10.947 1.00 94.12 218 GLY A CA 1
ATOM 1809 C C . GLY A 1 218 ? -0.353 2.675 -9.626 1.00 94.12 218 GLY A C 1
ATOM 1810 O O . GLY A 1 218 ? -1.482 2.684 -9.129 1.00 94.12 218 GLY A O 1
ATOM 1811 N N . CYS A 1 219 ? 0.681 2.099 -9.014 1.00 94.62 219 CYS A N 1
ATOM 1812 C CA . CYS A 1 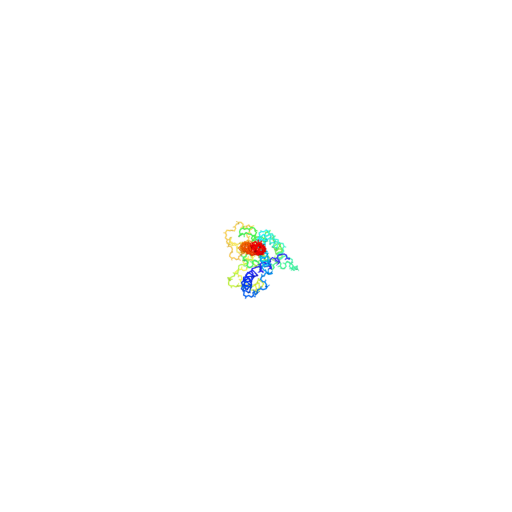219 ? 0.526 1.272 -7.817 1.00 94.62 219 CYS A CA 1
ATOM 1813 C C . CYS A 1 219 ? -0.028 2.007 -6.607 1.00 94.62 219 CYS A C 1
ATOM 1815 O O . CYS A 1 219 ? -0.861 1.468 -5.889 1.00 94.62 219 CYS A O 1
ATOM 1817 N N . VAL A 1 220 ? 0.360 3.260 -6.395 1.00 93.50 220 VAL A N 1
ATOM 1818 C CA . VAL A 1 220 ? -0.169 4.072 -5.295 1.00 93.50 220 VAL A CA 1
ATOM 1819 C C . VAL A 1 220 ? -1.661 4.330 -5.489 1.00 93.50 220 VAL A C 1
ATOM 1821 O O . VAL A 1 220 ? -2.401 4.364 -4.512 1.00 93.50 220 VAL A O 1
ATOM 1824 N N . THR A 1 221 ? -2.124 4.482 -6.734 1.00 92.81 221 THR A N 1
ATOM 1825 C CA . THR A 1 221 ? -3.552 4.647 -7.030 1.00 92.81 221 THR A CA 1
ATOM 1826 C C . THR A 1 221 ? -4.333 3.383 -6.674 1.00 92.81 221 THR A C 1
ATOM 1828 O O . THR A 1 221 ? -5.333 3.489 -5.965 1.00 92.81 221 THR A O 1
ATOM 1831 N N . VAL A 1 222 ? -3.844 2.210 -7.090 1.00 92.44 222 VAL A N 1
ATOM 1832 C CA . VAL A 1 222 ? -4.486 0.918 -6.794 1.00 92.44 222 VAL A CA 1
ATOM 1833 C C . VAL A 1 222 ? -4.464 0.620 -5.294 1.00 92.44 222 VAL A C 1
ATOM 1835 O O . VAL A 1 222 ? -5.512 0.408 -4.693 1.00 92.44 222 VAL A O 1
ATOM 1838 N N . VAL A 1 223 ? -3.297 0.718 -4.653 1.00 90.94 223 VAL A N 1
ATOM 1839 C CA . VAL A 1 223 ? -3.140 0.478 -3.209 1.00 90.94 223 VAL A CA 1
ATOM 1840 C C . VAL A 1 223 ? -4.005 1.440 -2.396 1.00 90.94 223 VAL A C 1
ATOM 1842 O O . VAL A 1 223 ? -4.687 1.019 -1.463 1.00 90.94 223 VAL A O 1
ATOM 1845 N N . LYS A 1 224 ? -4.041 2.732 -2.748 1.00 90.06 224 LYS A N 1
ATOM 1846 C CA . LYS A 1 224 ? -4.911 3.696 -2.061 1.00 90.06 224 LYS A CA 1
ATOM 1847 C C . LYS A 1 224 ? -6.378 3.310 -2.209 1.00 90.06 224 LYS A C 1
ATOM 1849 O O . LYS A 1 224 ? -7.118 3.431 -1.240 1.00 90.06 224 LYS A O 1
ATOM 1854 N N . GLN A 1 225 ? -6.808 2.855 -3.381 1.00 89.75 225 GLN A N 1
ATOM 1855 C CA . GLN A 1 225 ? -8.190 2.441 -3.600 1.00 89.75 225 GLN A CA 1
ATOM 1856 C C . GLN A 1 225 ? -8.555 1.198 -2.777 1.00 89.75 225 GLN A C 1
ATOM 1858 O O . GLN A 1 225 ? -9.584 1.219 -2.097 1.00 89.75 225 GLN A O 1
ATOM 1863 N N . ASP A 1 226 ? -7.693 0.182 -2.770 1.00 86.12 226 ASP A N 1
ATOM 1864 C CA . ASP A 1 226 ? -7.926 -1.072 -2.048 1.00 86.12 226 ASP A CA 1
ATOM 1865 C C . ASP A 1 226 ? -7.950 -0.862 -0.529 1.00 86.12 226 ASP A C 1
ATOM 1867 O O . ASP A 1 226 ? -8.856 -1.330 0.160 1.00 86.12 226 ASP A O 1
ATOM 1871 N N . TYR A 1 227 ? -6.996 -0.104 0.016 1.00 85.69 227 TYR A N 1
ATOM 1872 C CA . TYR A 1 227 ? -6.861 0.065 1.467 1.00 85.69 227 TYR A CA 1
ATOM 1873 C C . TYR A 1 227 ? -7.729 1.170 2.060 1.00 85.69 227 TYR A C 1
ATOM 1875 O O . TYR A 1 227 ? -7.989 1.160 3.265 1.00 85.69 227 TYR A O 1
ATOM 1883 N N . ARG A 1 228 ? -8.213 2.120 1.252 1.00 87.06 228 ARG A N 1
ATOM 1884 C CA . ARG A 1 228 ? -9.052 3.215 1.757 1.00 87.06 228 ARG A CA 1
ATOM 1885 C C . ARG A 1 228 ? -10.328 2.700 2.411 1.00 87.06 228 ARG A C 1
ATOM 1887 O O . ARG A 1 228 ? -10.710 3.232 3.448 1.00 87.06 228 ARG A O 1
ATOM 1894 N N . GLN A 1 229 ? -10.958 1.668 1.850 1.00 84.50 229 GLN A N 1
ATOM 1895 C CA . GLN A 1 229 ? -12.166 1.085 2.441 1.00 84.50 229 GLN A CA 1
ATOM 1896 C C . GLN A 1 229 ? -11.871 0.463 3.808 1.00 84.50 229 GLN A C 1
ATOM 1898 O O . GLN A 1 229 ? -12.557 0.777 4.778 1.00 84.50 229 GLN A O 1
ATOM 1903 N N . TYR A 1 230 ? -10.796 -0.320 3.922 1.00 83.38 230 TYR A N 1
ATOM 1904 C CA . TYR A 1 230 ? -10.385 -0.920 5.194 1.00 83.38 230 TYR A CA 1
ATOM 1905 C C . TYR A 1 230 ? -10.030 0.126 6.251 1.00 83.38 230 TYR A C 1
ATOM 1907 O O . TYR A 1 230 ? -10.469 0.027 7.393 1.00 83.38 230 TYR A O 1
ATOM 1915 N N . ALA A 1 231 ? -9.277 1.160 5.877 1.00 84.12 231 ALA A N 1
ATOM 1916 C CA . ALA A 1 231 ? -8.877 2.203 6.811 1.00 84.12 231 ALA A CA 1
ATOM 1917 C C . ALA A 1 231 ? -10.079 3.043 7.291 1.00 84.12 231 ALA A C 1
ATOM 1919 O O . ALA A 1 231 ? -10.167 3.362 8.478 1.00 84.12 231 ALA A O 1
ATOM 1920 N N . ILE A 1 232 ? -11.050 3.324 6.410 1.00 86.81 232 ILE A N 1
ATOM 1921 C CA . ILE A 1 232 ? -12.324 3.957 6.792 1.00 86.81 232 ILE A CA 1
ATOM 1922 C C . ILE A 1 232 ? -13.132 3.039 7.714 1.00 86.81 232 ILE A C 1
ATOM 1924 O O . ILE A 1 232 ? -13.626 3.506 8.737 1.00 86.81 232 ILE A O 1
ATOM 1928 N N . MET A 1 233 ? -13.246 1.744 7.403 1.00 85.31 233 MET A N 1
ATOM 1929 C CA . MET A 1 233 ? -13.947 0.779 8.261 1.00 85.31 233 MET A CA 1
ATOM 1930 C C . MET A 1 233 ? -13.312 0.684 9.655 1.00 85.31 233 MET A C 1
ATOM 1932 O O . MET A 1 233 ? -14.027 0.637 10.656 1.00 85.31 233 MET A O 1
ATOM 1936 N N . LEU A 1 234 ? -11.981 0.710 9.746 1.00 82.69 234 LEU A N 1
ATOM 1937 C CA . LEU A 1 234 ? -11.244 0.661 11.010 1.00 82.69 234 LEU A CA 1
ATOM 1938 C C . LEU A 1 234 ? -11.467 1.934 11.841 1.00 82.69 234 LEU A C 1
ATOM 1940 O O . LEU A 1 234 ? -11.807 1.855 13.022 1.00 82.69 234 LEU A O 1
ATOM 1944 N N . ALA A 1 235 ? -11.361 3.108 11.213 1.00 85.38 235 ALA A N 1
ATOM 1945 C CA . ALA A 1 235 ? -11.639 4.382 11.872 1.00 85.38 235 ALA A CA 1
ATOM 1946 C C . ALA A 1 235 ? -13.110 4.492 12.322 1.00 85.38 235 ALA A C 1
ATOM 1948 O O . ALA A 1 235 ? -13.391 4.913 13.449 1.00 85.38 235 ALA A O 1
ATOM 1949 N N . ALA A 1 236 ? -14.055 4.072 11.474 1.00 89.25 236 ALA A N 1
ATOM 1950 C CA . ALA A 1 236 ? -15.484 4.107 11.769 1.00 89.25 236 ALA A CA 1
ATOM 1951 C C . ALA A 1 236 ? -15.852 3.147 12.908 1.00 89.25 236 ALA A C 1
ATOM 1953 O O . ALA A 1 236 ? -16.472 3.573 13.879 1.00 89.25 236 ALA A O 1
ATOM 1954 N N . SER A 1 237 ? -15.412 1.887 12.841 1.00 86.56 237 SER A N 1
ATOM 1955 C CA . SER A 1 237 ? -15.700 0.881 13.874 1.00 86.56 237 SER A CA 1
ATOM 1956 C C . SER A 1 237 ? -15.131 1.265 15.241 1.00 86.56 237 SER A C 1
ATOM 1958 O O . SER A 1 237 ? -15.859 1.209 16.235 1.00 86.56 237 SER A O 1
ATOM 1960 N N . GLY A 1 238 ? -13.881 1.741 15.298 1.00 86.62 238 GLY A N 1
ATOM 1961 C CA . GLY A 1 238 ? -13.280 2.245 16.535 1.00 86.62 238 GLY A CA 1
ATOM 1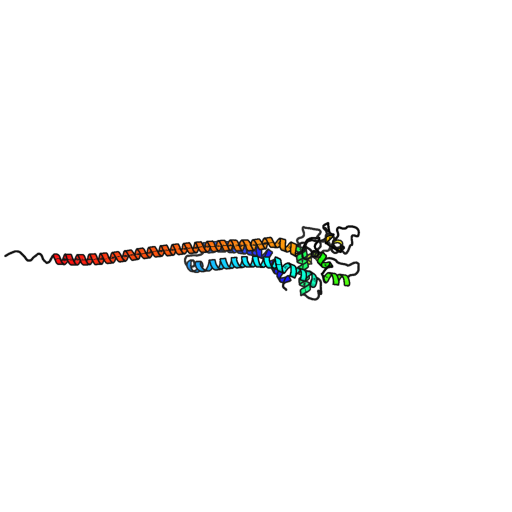962 C C . GLY A 1 238 ? -14.054 3.431 17.119 1.00 86.62 238 GLY A C 1
ATOM 1963 O O . GLY A 1 238 ? -14.293 3.486 18.325 1.00 86.62 238 GLY A O 1
ATOM 1964 N N . THR A 1 239 ? -14.519 4.347 16.265 1.00 90.38 239 THR A N 1
ATOM 1965 C CA . THR A 1 239 ? -15.303 5.518 16.692 1.00 90.38 239 THR A CA 1
ATOM 1966 C C . THR A 1 239 ? -16.688 5.120 17.208 1.00 90.38 239 THR A C 1
ATOM 1968 O O . THR A 1 239 ? -17.097 5.579 18.274 1.00 90.38 239 THR A O 1
ATOM 1971 N N . THR A 1 240 ? -17.402 4.232 16.512 1.00 90.50 240 THR A N 1
ATOM 1972 C CA . THR A 1 240 ? -18.718 3.745 16.953 1.00 90.50 240 THR A CA 1
ATOM 1973 C C . THR A 1 240 ? -18.624 3.002 18.286 1.00 90.50 240 THR A C 1
ATOM 1975 O O . THR A 1 240 ? -19.415 3.271 19.191 1.00 90.50 240 THR A O 1
ATOM 1978 N N . ALA A 1 241 ? -17.635 2.117 18.446 1.00 87.38 241 ALA A N 1
ATOM 1979 C CA . ALA A 1 241 ? -17.418 1.389 19.695 1.00 87.38 241 ALA A CA 1
ATOM 1980 C C . ALA A 1 241 ? -17.078 2.327 20.865 1.00 87.38 241 ALA A C 1
ATOM 1982 O O . ALA A 1 241 ? -17.563 2.131 21.983 1.00 87.38 241 ALA A O 1
ATOM 1983 N N . LEU A 1 242 ? -16.304 3.384 20.606 1.00 90.31 242 LEU A N 1
ATOM 1984 C CA . LEU A 1 242 ? -15.980 4.407 21.598 1.00 90.31 242 LEU A CA 1
ATOM 1985 C C . LEU A 1 242 ? -17.228 5.180 22.051 1.00 90.31 242 LEU A C 1
ATOM 1987 O O . LEU A 1 242 ? -17.440 5.333 23.253 1.00 90.31 242 LEU A O 1
ATOM 1991 N N . VAL A 1 243 ? -18.092 5.597 21.119 1.00 93.06 243 VAL A N 1
ATOM 1992 C CA . VAL A 1 243 ? -19.357 6.283 21.448 1.00 93.06 243 VAL A CA 1
ATOM 1993 C C . VAL A 1 243 ? -20.262 5.392 22.302 1.00 93.06 243 VAL A C 1
ATOM 1995 O O . VAL A 1 243 ? -20.753 5.835 23.341 1.00 93.06 243 VAL A O 1
ATOM 1998 N N . LEU A 1 244 ? -20.439 4.124 21.920 1.00 88.62 244 LEU A N 1
ATOM 1999 C CA . LEU A 1 244 ? -21.243 3.170 22.692 1.00 88.62 244 LEU A CA 1
ATOM 2000 C C . LEU A 1 244 ? -20.659 2.919 24.090 1.00 88.62 244 LEU A C 1
ATOM 2002 O O . LEU A 1 244 ? -21.406 2.871 25.066 1.00 88.62 244 LEU A O 1
ATOM 2006 N N . SER A 1 245 ? -19.331 2.825 24.202 1.00 87.38 245 SER A N 1
ATOM 2007 C CA . SER A 1 245 ? -18.644 2.649 25.488 1.00 87.38 245 SER A CA 1
ATOM 2008 C C . SER A 1 245 ? -18.857 3.847 26.418 1.00 87.38 245 SER A C 1
ATOM 2010 O O . SER A 1 245 ? -19.108 3.663 27.608 1.00 87.38 245 SER A O 1
ATOM 2012 N N . ILE A 1 246 ? -18.819 5.073 25.884 1.00 89.94 246 ILE A N 1
ATOM 2013 C CA . ILE A 1 246 ? -19.086 6.299 26.652 1.00 89.94 246 ILE A CA 1
ATOM 2014 C C . ILE A 1 246 ? -20.543 6.338 27.128 1.00 89.94 246 ILE A C 1
ATOM 2016 O O . ILE A 1 246 ? -20.796 6.646 28.291 1.00 89.94 246 ILE A O 1
ATOM 2020 N N . ILE A 1 247 ? -21.503 5.982 26.270 1.00 89.94 247 ILE A N 1
ATOM 2021 C CA . ILE A 1 247 ? -22.921 5.908 26.658 1.00 89.94 247 ILE A CA 1
ATOM 2022 C C . ILE A 1 247 ? -23.116 4.875 27.779 1.00 89.94 247 ILE A C 1
ATOM 2024 O O . ILE A 1 247 ? -23.757 5.176 28.787 1.00 89.94 247 ILE A O 1
ATOM 2028 N N . GLY A 1 248 ? -22.513 3.689 27.649 1.00 86.06 248 GLY A N 1
ATOM 2029 C CA . GLY A 1 248 ? -22.555 2.649 28.681 1.00 86.06 248 GLY A CA 1
ATOM 2030 C C . GLY A 1 248 ? -21.954 3.105 30.015 1.00 86.06 248 GLY A C 1
ATOM 2031 O O . GLY A 1 248 ? -22.516 2.824 31.075 1.00 86.06 248 GLY A O 1
ATOM 2032 N N . LEU A 1 249 ? -20.859 3.869 29.968 1.00 86.88 249 LEU A N 1
ATOM 2033 C CA . LEU A 1 249 ? -20.241 4.493 31.140 1.00 86.88 249 LEU A CA 1
ATOM 2034 C C . LEU A 1 249 ? -21.171 5.495 31.834 1.00 86.88 249 LEU A C 1
ATOM 2036 O O . LEU A 1 249 ? -21.311 5.448 33.056 1.00 86.88 249 LEU A O 1
ATOM 2040 N N . ILE A 1 250 ? -21.834 6.365 31.067 1.00 90.75 250 ILE A N 1
ATOM 2041 C CA . ILE A 1 250 ? -22.776 7.362 31.600 1.00 90.75 250 ILE A CA 1
ATOM 2042 C C . ILE A 1 250 ? -23.960 6.670 32.286 1.00 90.75 250 ILE A C 1
ATOM 2044 O O . ILE A 1 250 ? -24.304 7.021 33.415 1.00 90.75 250 ILE A O 1
ATOM 2048 N N . ILE A 1 251 ? -24.554 5.662 31.638 1.00 88.62 251 ILE A N 1
ATOM 2049 C CA . ILE A 1 251 ? -25.678 4.899 32.202 1.00 88.62 251 ILE A CA 1
ATOM 2050 C C . ILE A 1 251 ? -25.244 4.175 33.482 1.00 88.62 251 ILE A C 1
ATOM 2052 O O . ILE A 1 251 ? -25.955 4.224 34.485 1.00 88.62 251 ILE A O 1
ATOM 2056 N N . SER A 1 252 ? -24.063 3.550 33.478 1.00 86.19 252 SER A N 1
ATOM 2057 C CA . SER A 1 252 ? -23.528 2.847 34.650 1.00 86.19 252 SER A CA 1
ATOM 2058 C C . SER A 1 252 ? -23.320 3.791 35.835 1.00 86.19 252 SER A C 1
ATOM 2060 O O . SER A 1 252 ? -23.680 3.452 36.962 1.00 86.19 252 SER A O 1
ATOM 2062 N N . PHE A 1 253 ? -22.786 4.990 35.585 1.00 86.69 253 PHE A N 1
ATOM 2063 C CA . PHE A 1 253 ? -22.610 6.006 36.620 1.00 86.69 253 PHE A CA 1
ATOM 2064 C C . PHE A 1 253 ? -23.956 6.488 37.174 1.00 86.69 253 PHE A C 1
ATOM 2066 O O . PHE A 1 253 ? -24.136 6.525 38.388 1.00 86.69 253 PHE A O 1
ATOM 2073 N N . ALA A 1 254 ? -24.928 6.776 36.302 1.00 90.12 254 ALA A N 1
ATOM 2074 C CA . ALA A 1 254 ? -26.265 7.199 36.715 1.00 90.12 254 ALA A CA 1
ATOM 2075 C C . ALA A 1 254 ? -26.975 6.141 37.581 1.00 90.12 254 ALA A C 1
ATOM 2077 O O . ALA A 1 254 ? -27.582 6.480 38.598 1.00 90.12 254 ALA A O 1
ATOM 2078 N N . LEU A 1 255 ? -26.862 4.858 37.216 1.00 87.94 255 LEU A N 1
ATOM 2079 C CA . LEU A 1 255 ? -27.408 3.751 38.004 1.00 87.94 255 LEU A CA 1
ATOM 2080 C C . LEU A 1 255 ? -26.728 3.631 39.372 1.00 87.94 255 LEU A C 1
ATOM 2082 O O . LEU A 1 255 ? -27.422 3.459 40.374 1.00 87.94 255 LEU A O 1
ATOM 2086 N N . LEU A 1 256 ? -25.398 3.757 39.435 1.00 87.56 256 LEU A N 1
ATOM 2087 C CA . LEU A 1 256 ? -24.661 3.703 40.699 1.00 87.56 256 LEU A CA 1
ATOM 2088 C C . LEU A 1 256 ? -25.063 4.854 41.628 1.00 87.56 256 LEU A C 1
ATOM 2090 O O . LEU A 1 256 ? -25.407 4.610 42.783 1.00 87.56 256 LEU A O 1
ATOM 2094 N N . SER A 1 257 ? -25.113 6.085 41.110 1.00 89.25 257 SER A N 1
ATOM 2095 C CA . SER A 1 257 ? -25.560 7.251 41.878 1.00 89.25 257 SER A CA 1
ATOM 2096 C C . SER A 1 257 ? -26.997 7.097 42.372 1.00 89.25 257 SER A C 1
ATOM 2098 O O . SER A 1 257 ? -27.301 7.467 43.505 1.00 89.25 257 SER A O 1
ATOM 2100 N N . HIS A 1 258 ? -27.885 6.518 41.558 1.00 91.19 258 HIS A N 1
ATOM 2101 C CA . HIS A 1 258 ? -29.252 6.240 41.986 1.00 91.19 258 HIS A CA 1
ATOM 2102 C C . HIS A 1 258 ? -29.294 5.218 43.134 1.00 91.19 258 HIS A C 1
ATOM 2104 O O . HIS A 1 258 ? -30.031 5.414 44.099 1.00 91.19 258 HIS A O 1
ATOM 2110 N N . ILE A 1 259 ? -28.501 4.143 43.067 1.00 91.06 259 ILE A N 1
ATOM 2111 C CA . ILE A 1 259 ? -28.441 3.127 44.131 1.00 91.06 259 ILE A CA 1
ATOM 2112 C C . ILE A 1 259 ? -27.884 3.720 45.432 1.00 91.06 259 ILE A C 1
ATOM 2114 O O . ILE A 1 259 ? -28.489 3.523 46.487 1.00 91.06 259 ILE A O 1
ATOM 2118 N N . GLU A 1 260 ? -26.783 4.473 45.368 1.00 90.25 260 GLU A N 1
ATOM 2119 C CA . GLU A 1 260 ? -26.195 5.141 46.540 1.00 90.25 260 GLU A CA 1
ATOM 2120 C C . GLU A 1 260 ? -27.187 6.119 47.182 1.00 90.25 260 GLU A C 1
ATOM 2122 O O . GLU A 1 260 ? -27.357 6.131 48.403 1.00 90.25 260 GLU A O 1
ATOM 2127 N N . TYR A 1 261 ? -27.915 6.881 46.360 1.00 91.94 261 TYR A N 1
ATOM 2128 C CA . TYR A 1 261 ? -28.951 7.795 46.832 1.00 91.94 261 TYR A CA 1
ATOM 2129 C C . TYR A 1 261 ? -30.083 7.063 47.571 1.00 91.94 261 TYR A C 1
ATOM 2131 O O . TYR A 1 261 ? -30.486 7.474 48.661 1.00 91.94 261 TYR A O 1
ATOM 2139 N N . GLN A 1 262 ? -30.564 5.940 47.027 1.00 92.31 262 GLN A N 1
ATOM 2140 C CA . GLN A 1 262 ? -31.602 5.123 47.670 1.00 92.31 262 GLN A CA 1
ATOM 2141 C C . GLN A 1 262 ? -31.127 4.521 49.003 1.00 92.31 262 GLN A C 1
ATOM 2143 O O . GLN A 1 262 ? -31.895 4.472 49.967 1.00 92.31 262 GLN A O 1
ATOM 2148 N N . GLN A 1 263 ? -29.867 4.080 49.084 1.00 91.25 263 GLN A N 1
ATOM 2149 C CA . GLN A 1 263 ? -29.284 3.576 50.332 1.00 91.25 263 GLN A CA 1
ATOM 2150 C C . GLN A 1 263 ? -29.166 4.679 51.388 1.00 91.25 263 GLN A C 1
ATOM 2152 O O . GLN A 1 263 ? -29.534 4.459 52.543 1.00 91.25 263 GLN A O 1
ATOM 2157 N N . PHE A 1 264 ? -28.727 5.875 50.990 1.00 91.00 264 PHE A N 1
ATOM 2158 C CA . PHE A 1 264 ? -28.631 7.028 51.882 1.00 91.00 264 PHE A CA 1
ATOM 2159 C C . PHE A 1 264 ? -29.992 7.416 52.477 1.00 91.00 264 PHE A C 1
ATOM 2161 O O . PHE A 1 264 ? -30.103 7.607 53.691 1.00 91.00 264 PHE A O 1
ATOM 2168 N N . ILE A 1 265 ? -31.047 7.460 51.650 1.00 90.56 265 ILE A N 1
ATOM 2169 C CA . ILE A 1 265 ? -32.407 7.746 52.126 1.00 90.56 265 ILE A CA 1
ATOM 2170 C C . ILE A 1 265 ? -32.841 6.719 53.176 1.00 90.56 265 ILE A C 1
ATOM 2172 O O . ILE A 1 265 ? -33.272 7.124 54.256 1.00 90.56 265 ILE A O 1
ATOM 2176 N N . ARG A 1 266 ? -32.690 5.412 52.910 1.00 86.75 266 ARG A N 1
ATOM 2177 C CA . ARG A 1 266 ? -33.110 4.363 53.861 1.00 86.75 266 ARG A CA 1
ATOM 2178 C C . ARG A 1 266 ? -32.424 4.497 55.222 1.00 86.75 266 ARG A C 1
ATOM 2180 O O . ARG A 1 266 ? -33.102 4.465 56.248 1.00 86.75 266 ARG A O 1
ATOM 2187 N N . ILE A 1 267 ? -31.109 4.721 55.233 1.00 87.31 267 ILE A N 1
ATOM 2188 C CA . ILE A 1 267 ? -30.342 4.891 56.479 1.00 87.31 267 ILE A CA 1
ATOM 2189 C C . ILE A 1 267 ? -30.817 6.133 57.246 1.00 87.31 267 ILE A C 1
ATOM 2191 O O . ILE A 1 267 ? -30.977 6.085 58.466 1.00 87.31 267 ILE A O 1
ATOM 2195 N N . SER A 1 268 ? -31.099 7.237 56.544 1.00 82.25 268 SER A N 1
ATOM 2196 C CA . SER A 1 268 ? -31.598 8.462 57.183 1.00 82.25 268 SER A CA 1
ATOM 2197 C C . SER A 1 268 ? -32.982 8.278 57.822 1.00 82.25 268 SER A C 1
ATOM 2199 O O . SER A 1 268 ? -33.226 8.795 58.915 1.00 82.25 268 SER A O 1
ATOM 2201 N N . THR A 1 269 ? -33.869 7.496 57.193 1.00 82.62 269 THR A N 1
ATOM 2202 C CA . THR A 1 269 ? -35.212 7.220 57.724 1.00 82.62 269 THR A CA 1
ATOM 2203 C C . THR A 1 269 ? -35.188 6.327 58.966 1.00 82.62 269 THR A C 1
ATOM 2205 O O . THR A 1 269 ? -35.934 6.590 59.908 1.00 82.62 269 THR A O 1
ATOM 2208 N N . GLU A 1 270 ? -34.301 5.327 59.026 1.00 77.75 270 GLU A N 1
ATOM 2209 C CA . GLU A 1 270 ? -34.152 4.471 60.215 1.00 77.75 270 GLU A CA 1
ATOM 2210 C C . GLU A 1 270 ? -33.573 5.244 61.412 1.00 77.75 270 GLU A C 1
ATOM 2212 O O . GLU A 1 270 ? -34.094 5.139 62.525 1.00 77.75 270 GLU A O 1
ATOM 2217 N N . TYR A 1 271 ? -32.567 6.100 61.192 1.00 69.00 271 TYR A N 1
ATOM 2218 C CA . TYR A 1 271 ? -32.016 6.956 62.253 1.00 69.00 271 TYR A CA 1
ATOM 2219 C C . TYR A 1 271 ? -33.039 7.964 62.798 1.00 69.00 271 TYR A C 1
ATOM 2221 O O . TYR A 1 271 ? -33.081 8.214 64.006 1.00 69.00 271 TYR A O 1
ATOM 2229 N N . GLY A 1 272 ? -33.891 8.522 61.931 1.00 62.81 272 GLY A N 1
ATOM 2230 C CA . GLY A 1 272 ? -34.970 9.424 62.342 1.00 62.81 272 GLY A CA 1
ATOM 2231 C C . GLY A 1 272 ? -36.011 8.744 63.236 1.00 62.81 272 GLY A C 1
ATOM 2232 O O . GLY A 1 272 ? -36.501 9.360 64.183 1.00 62.81 272 GLY A O 1
ATOM 2233 N N . SER A 1 273 ? -36.302 7.462 62.993 1.00 57.19 273 SER A N 1
ATOM 2234 C CA . SER A 1 273 ? -37.282 6.713 63.783 1.00 57.19 273 SER A CA 1
ATOM 2235 C C . SER A 1 273 ? -36.780 6.373 65.196 1.00 57.19 273 SER A C 1
ATOM 2237 O O . SER A 1 273 ? -37.578 6.402 66.128 1.00 57.19 273 SER A O 1
ATOM 2239 N N . CYS A 1 274 ? -35.478 6.130 65.398 1.00 54.88 274 CYS A N 1
ATOM 2240 C CA . CYS A 1 274 ? -34.903 5.841 66.725 1.00 54.88 274 CYS A CA 1
ATOM 2241 C C . CYS A 1 274 ? -34.849 7.056 67.670 1.00 54.88 274 CYS A C 1
ATOM 2243 O O . CYS A 1 274 ? -34.938 6.888 68.886 1.00 54.88 274 CYS A O 1
ATOM 2245 N N . ASN A 1 275 ? -34.742 8.279 67.139 1.00 52.34 275 ASN A N 1
ATOM 2246 C CA . ASN A 1 275 ? -34.772 9.500 67.958 1.00 52.34 275 ASN A CA 1
ATOM 2247 C C . ASN A 1 275 ? -36.181 9.873 68.445 1.00 52.34 275 ASN A C 1
ATOM 2249 O O . ASN A 1 275 ? -36.321 10.659 69.381 1.00 52.34 275 ASN A O 1
ATOM 2253 N N . ILE A 1 276 ? -37.235 9.335 67.831 1.00 52.25 276 ILE A N 1
ATOM 2254 C CA . ILE A 1 276 ? -38.607 9.575 68.288 1.00 52.25 276 ILE A CA 1
ATOM 2255 C C . ILE A 1 276 ? -38.926 8.642 69.461 1.00 52.25 276 ILE A C 1
ATOM 2257 O O . ILE A 1 276 ? -39.463 9.104 70.466 1.00 52.25 276 ILE A O 1
ATOM 2261 N N . THR A 1 277 ? -38.506 7.374 69.402 1.00 49.25 277 THR A N 1
ATOM 2262 C CA . THR A 1 277 ? -38.792 6.382 70.451 1.00 49.25 277 THR A CA 1
ATOM 2263 C C . THR A 1 277 ? -38.146 6.728 71.793 1.00 49.25 277 THR A C 1
ATOM 2265 O O . THR A 1 277 ? -38.806 6.613 72.827 1.00 49.25 277 THR A O 1
ATOM 2268 N N . THR A 1 278 ? -36.905 7.226 71.796 1.00 50.59 278 THR A N 1
ATOM 2269 C CA . THR A 1 278 ? -36.194 7.627 73.026 1.00 50.59 278 THR A CA 1
ATOM 2270 C C . THR A 1 278 ? -36.814 8.850 73.704 1.00 50.59 278 THR A C 1
ATOM 2272 O O . THR A 1 278 ? -36.838 8.919 74.932 1.00 50.59 278 THR A O 1
ATOM 2275 N N . ASN A 1 279 ? -37.398 9.774 72.937 1.00 49.22 279 ASN A N 1
ATOM 2276 C CA . ASN A 1 279 ? -38.108 10.931 73.487 1.00 49.22 279 ASN A CA 1
ATOM 2277 C C . ASN A 1 279 ? -39.499 10.563 74.034 1.00 49.22 279 ASN A C 1
ATOM 2279 O O . ASN A 1 279 ? -39.918 11.111 75.055 1.00 49.22 279 ASN A O 1
ATOM 2283 N N . THR A 1 280 ? -40.200 9.596 73.430 1.00 48.69 280 THR A N 1
ATOM 2284 C CA . THR A 1 280 ? -41.451 9.061 74.001 1.00 48.69 280 THR A CA 1
ATOM 2285 C C . THR A 1 280 ? -41.231 8.200 75.243 1.00 48.69 280 THR A C 1
ATOM 2287 O O . THR A 1 280 ? -42.046 8.275 76.158 1.00 48.69 280 THR A O 1
ATOM 2290 N N . GLU A 1 281 ? -40.138 7.434 75.342 1.00 46.78 281 GLU A N 1
ATOM 2291 C CA . GLU A 1 281 ? -39.825 6.694 76.575 1.00 46.78 281 GLU A CA 1
ATOM 2292 C C . GLU A 1 281 ? -39.376 7.613 77.721 1.00 46.78 281 GLU A C 1
ATOM 2294 O O . GLU A 1 281 ? -39.784 7.382 78.861 1.00 46.78 281 GLU A O 1
ATOM 2299 N N . LEU A 1 282 ? -38.610 8.683 77.455 1.00 47.78 282 LEU A N 1
ATOM 2300 C CA . LEU A 1 282 ? -38.292 9.677 78.493 1.00 47.78 282 LEU A CA 1
ATOM 2301 C C . LEU A 1 282 ? -39.549 10.431 78.961 1.00 47.78 282 LEU A C 1
ATOM 2303 O O . LEU A 1 282 ? -39.771 10.568 80.161 1.00 47.78 282 LEU A O 1
ATOM 2307 N N . SER A 1 283 ? -40.423 10.837 78.033 1.00 49.06 283 SER A N 1
ATOM 2308 C CA . SER A 1 283 ? -41.685 11.512 78.372 1.00 49.06 283 SER A CA 1
ATOM 2309 C C . SER A 1 283 ? -42.675 10.598 79.115 1.00 49.06 283 SER A C 1
ATOM 2311 O O . SER A 1 283 ? -43.376 11.050 80.023 1.00 49.06 283 SER A O 1
ATOM 2313 N N . ALA A 1 284 ? -42.706 9.297 78.803 1.00 49.03 284 ALA A N 1
ATOM 2314 C CA . ALA A 1 284 ? -43.513 8.325 79.540 1.00 49.03 284 ALA A CA 1
ATOM 2315 C C . ALA A 1 284 ? -42.976 8.072 80.963 1.00 49.03 284 ALA A C 1
ATOM 2317 O O . ALA A 1 284 ? -43.766 7.886 81.891 1.00 49.03 284 ALA A O 1
ATOM 2318 N N . ARG A 1 285 ? -41.651 8.111 81.165 1.00 46.41 285 ARG A N 1
ATOM 2319 C CA . ARG A 1 285 ? -41.033 7.943 82.491 1.00 46.41 285 ARG A CA 1
ATOM 2320 C C . ARG A 1 285 ? -41.277 9.145 83.406 1.00 46.41 285 ARG A C 1
ATOM 2322 O O . ARG A 1 285 ? -41.556 8.951 84.590 1.00 46.41 285 ARG A O 1
ATOM 2329 N N . ASP A 1 286 ? -41.267 10.358 82.858 1.00 48.50 286 ASP A N 1
ATOM 2330 C CA . ASP A 1 286 ? -41.538 11.575 83.631 1.00 48.50 286 ASP A CA 1
ATOM 2331 C C . ASP A 1 286 ? -43.012 11.679 84.062 1.00 48.50 286 ASP A C 1
ATOM 2333 O O . ASP A 1 286 ? -43.290 12.058 85.203 1.00 48.50 286 ASP A O 1
ATOM 2337 N N . ASN A 1 287 ? -43.962 11.220 83.238 1.00 48.69 287 ASN A N 1
ATOM 2338 C CA . ASN A 1 287 ? -45.387 11.198 83.601 1.00 48.69 287 ASN A CA 1
ATOM 2339 C C . ASN A 1 287 ? -45.745 10.161 84.684 1.00 48.69 287 ASN A C 1
ATOM 2341 O O . ASN A 1 287 ? -46.661 10.397 85.475 1.00 48.69 287 ASN A O 1
ATOM 2345 N N . ILE A 1 288 ? -45.014 9.046 84.789 1.00 51.09 288 ILE A N 1
ATOM 2346 C CA . ILE A 1 288 ? -45.227 8.062 85.868 1.00 51.09 288 ILE A CA 1
ATOM 2347 C C . ILE A 1 288 ? -44.734 8.611 87.223 1.00 51.09 288 ILE A C 1
ATOM 2349 O O . ILE A 1 288 ? -45.329 8.310 88.258 1.00 51.09 288 ILE A O 1
ATOM 2353 N N . SER A 1 289 ? -43.721 9.487 87.232 1.00 50.03 289 SER A N 1
ATOM 2354 C CA . SER A 1 289 ? -43.205 10.113 88.463 1.00 50.03 289 SER A CA 1
ATOM 2355 C C . SER A 1 289 ? -44.134 11.183 89.068 1.00 50.03 289 SER A C 1
ATOM 2357 O O . SER A 1 289 ? -44.084 11.447 90.273 1.00 50.03 289 SER A O 1
ATOM 2359 N N . ILE A 1 290 ? -45.010 11.781 88.253 1.00 50.22 290 ILE A N 1
ATOM 2360 C CA . ILE A 1 290 ? -45.969 12.809 88.690 1.00 50.22 290 ILE A CA 1
ATOM 2361 C C . ILE A 1 290 ? -47.220 12.157 89.298 1.00 50.22 290 ILE A C 1
ATOM 2363 O O . ILE A 1 290 ? -47.717 12.618 90.327 1.00 50.22 290 ILE A O 1
ATOM 2367 N N . ILE A 1 291 ? -47.675 11.024 88.750 1.00 49.34 291 ILE A N 1
ATOM 2368 C CA . ILE A 1 291 ? -48.849 10.301 89.269 1.00 49.34 291 ILE A CA 1
ATOM 2369 C C . ILE A 1 291 ? -48.553 9.655 90.635 1.00 49.34 291 ILE A C 1
ATOM 2371 O O . ILE A 1 291 ? -49.421 9.660 91.505 1.00 49.34 291 ILE A O 1
ATOM 2375 N N . SER A 1 292 ? -47.319 9.205 90.900 1.00 48.69 292 SER A N 1
ATOM 2376 C CA . SER A 1 292 ? -46.941 8.668 92.222 1.00 48.69 292 SER A CA 1
ATOM 2377 C C . SER A 1 292 ? -46.795 9.726 93.324 1.00 48.69 292 SER A C 1
ATOM 2379 O O . SER A 1 292 ? -46.623 9.370 94.487 1.00 48.69 292 SER A O 1
ATOM 2381 N N . LYS A 1 293 ? -46.842 11.024 92.989 1.00 45.97 293 LYS A N 1
ATOM 2382 C CA . LYS A 1 293 ? -46.785 12.124 93.968 1.00 45.97 293 LYS A CA 1
ATOM 2383 C C . LYS A 1 293 ? -48.157 12.709 94.312 1.00 45.97 293 LYS A C 1
ATOM 2385 O O . LYS A 1 293 ? -48.272 13.406 95.315 1.00 45.97 293 LYS A O 1
ATOM 2390 N N . GLN A 1 294 ? -49.197 12.410 93.532 1.00 44.44 294 GLN A N 1
ATOM 2391 C CA . GLN A 1 294 ? -50.563 12.873 93.803 1.00 44.44 294 GLN A CA 1
ATOM 2392 C C . GLN A 1 294 ? -51.390 11.903 94.661 1.00 44.44 294 GLN A C 1
ATOM 2394 O O . GLN A 1 294 ? -52.342 12.338 95.300 1.00 44.44 294 GLN A O 1
ATOM 2399 N N . THR A 1 295 ? -50.995 10.632 94.778 1.00 43.88 295 THR A N 1
ATOM 2400 C CA . THR A 1 295 ? -51.654 9.634 95.645 1.00 43.88 295 THR A CA 1
ATOM 2401 C C . THR A 1 295 ? -51.150 9.598 97.093 1.00 43.88 295 THR A C 1
ATOM 2403 O O . THR A 1 295 ? -51.595 8.749 97.855 1.00 43.88 295 THR A O 1
ATOM 2406 N N . SER A 1 296 ? -50.266 10.514 97.517 1.00 44.84 296 SER A N 1
ATOM 2407 C CA . SER A 1 296 ? -49.821 10.611 98.924 1.00 44.84 296 SER A CA 1
ATOM 2408 C C . SER A 1 296 ? -50.290 11.881 99.649 1.00 44.84 296 SER A C 1
ATOM 2410 O O . SER A 1 296 ? -49.825 12.150 100.756 1.00 44.84 296 SER A O 1
ATOM 2412 N N . SER A 1 297 ? -51.183 12.679 99.049 1.00 45.50 297 SER A N 1
ATOM 2413 C CA . SER A 1 297 ? -51.634 13.958 99.629 1.00 45.50 297 SER A CA 1
ATOM 2414 C C . SER A 1 297 ? -53.155 14.064 99.805 1.00 45.50 297 SER A C 1
ATOM 2416 O O . SER A 1 297 ? -53.695 15.169 99.766 1.00 45.50 297 SER A O 1
ATOM 2418 N N . SER A 1 298 ? -53.853 12.937 99.983 1.00 48.34 298 SER A N 1
ATOM 2419 C CA . SER A 1 298 ? -55.314 12.911 100.190 1.00 48.34 298 SER A CA 1
ATOM 2420 C C . SER A 1 298 ? -55.775 12.274 101.506 1.00 48.34 298 SER A C 1
ATOM 2422 O O . SER A 1 298 ? -56.951 12.394 101.820 1.00 48.34 298 SER A O 1
ATOM 2424 N N . ASP A 1 299 ? -54.888 11.668 102.304 1.00 47.53 299 ASP A N 1
ATOM 2425 C CA . ASP A 1 299 ? -55.286 10.847 103.466 1.00 47.53 299 ASP A CA 1
ATOM 2426 C C . ASP A 1 299 ? -54.875 11.432 104.829 1.00 47.53 299 ASP A C 1
ATOM 2428 O O . ASP A 1 299 ? -54.471 10.704 105.731 1.00 47.53 299 ASP A O 1
ATOM 2432 N N . ILE A 1 300 ? -54.985 12.751 105.029 1.00 49.88 300 ILE A N 1
ATOM 2433 C CA . ILE A 1 300 ? -54.978 13.329 106.389 1.00 49.88 300 ILE A CA 1
ATOM 2434 C C . ILE A 1 300 ? -55.993 14.471 106.484 1.00 49.88 300 ILE A C 1
ATOM 2436 O O . ILE A 1 300 ? -55.650 15.635 106.664 1.00 49.88 300 ILE A O 1
ATOM 2440 N N . LEU A 1 301 ? -57.275 14.138 106.362 1.00 49.69 301 LEU A N 1
ATOM 2441 C CA . LEU A 1 301 ? -58.339 14.913 106.992 1.00 49.69 301 LEU A CA 1
ATOM 2442 C C . LEU A 1 301 ? -59.563 14.008 107.135 1.00 49.69 301 LEU A C 1
ATOM 2444 O O . LEU A 1 301 ? -60.228 13.756 106.139 1.00 49.69 301 LEU A O 1
ATOM 2448 N N . VAL A 1 302 ? -59.827 13.507 108.349 1.00 39.47 302 VAL A N 1
ATOM 2449 C CA . VAL A 1 302 ? -61.163 13.273 108.942 1.00 39.47 302 VAL A CA 1
ATOM 2450 C C . VAL A 1 302 ? -61.026 12.457 110.241 1.00 39.47 302 VAL A C 1
ATOM 2452 O O . VAL A 1 302 ? -60.702 11.277 110.201 1.00 39.47 302 VAL A O 1
ATOM 2455 N N . LYS A 1 303 ? -61.406 13.127 111.346 1.00 37.25 303 LYS A N 1
ATOM 2456 C CA . LYS A 1 303 ? -61.972 12.623 112.619 1.00 37.25 303 LYS A CA 1
ATOM 2457 C C . LYS A 1 303 ? -61.081 11.773 113.537 1.00 37.25 303 LYS A C 1
ATOM 2459 O O . LYS A 1 303 ? -60.310 10.952 113.075 1.00 37.25 303 LYS A O 1
ATOM 2464 N N . ALA A 1 304 ? -61.232 11.820 114.855 1.00 38.53 304 ALA A N 1
ATOM 2465 C CA . ALA A 1 304 ? -61.926 12.683 115.821 1.00 38.53 304 ALA A CA 1
ATOM 2466 C C . ALA A 1 304 ? -61.466 12.186 117.201 1.00 38.53 304 ALA A C 1
ATOM 2468 O O . ALA A 1 304 ? -61.174 10.971 117.294 1.00 38.53 304 ALA A O 1
#

Foldseek 3Di:
DVLLVVLCCVVCCVVVVVVVVVVCVVCVVVCVCCVVVDDPDPCCVVVVPPVLVVLLVVLVVLLVVLVVVLVCLVPPQLVVLLCLFAPQAQPPCVDPVSVSSNQSNLFLLQVLLFAFAADFQQDCGGLVCQVVGHPNLVVCVVPDDPLRRFSGDQSFWDFPDPPDDDPGPVVVVVDPNGTPDSCQARVSDDPVPDPQHSRPDPGSNSHPHHDPTGHRGHSSHSSCVVCVVVSCVSNVVSVVSSVVSVVVVVVVVVVVVVVVVVVVVVVVVVVVVVVVVVVVVVVVVVVVVVVVVVVVPPPPDDDD